Protein AF-A0A432T3Z1-F1 (afdb_monomer)

Solvent-accessible surface area (backbone atoms only — not comparable to full-atom values): 11544 Å² total; per-residue (Å²): 116,77,71,60,63,58,49,60,57,57,60,55,62,74,75,59,74,88,77,78,90,81,91,79,91,79,96,72,94,70,83,79,75,74,84,77,74,76,77,75,76,68,66,92,75,60,75,57,42,50,79,52,33,34,13,57,42,25,55,80,34,40,65,49,76,89,83,37,54,46,63,52,48,26,62,71,62,28,24,31,47,14,50,54,30,36,81,66,27,52,78,66,44,27,61,45,35,41,18,33,29,51,28,44,10,31,46,66,21,78,33,56,52,56,88,88,40,62,62,46,42,60,22,44,69,90,81,40,78,36,84,67,47,39,34,22,50,43,16,41,39,38,40,56,37,47,43,71,68,34,40,79,55,75,42,73,48,85,52,57,69,53,54,55,54,48,27,76,62,40,52,90,66,24,32,30,44,37,27,16,71,84,32,29,39,48,38,28,54,89,44,68,38,91,57,44,68,81,38,52,24,38,27,39,50,34,37,112

Mean predicted aligned error: 9.66 Å

Foldseek 3Di:
DVVVVVVVVVVVVVVDDDDDDDDDDDDDDDDPPPPPCLDDPAPVPDDAFVLFFALQQLVVQADAPVRDDLLRLLVVQWAPSCVDQNPVNDPVSSRQCQQQRSQRSCCRRRNFDDPPQQQWDARHDPPTDGPRGTTRRFLQRSVVRSCVRRNAFSDFDDALSVLQVVQVNADQRKKKWFTARHGTDMDHVVDDRPCCRVGTTGIGIHHD

Structure (mmCIF, N/CA/C/O backbone):
data_AF-A0A432T3Z1-F1
#
_entry.id   AF-A0A432T3Z1-F1
#
loop_
_atom_site.group_PDB
_atom_site.id
_atom_site.type_symbol
_atom_site.label_atom_id
_atom_site.label_alt_id
_atom_site.label_comp_id
_atom_site.label_asym_id
_atom_site.label_entity_id
_atom_site.label_seq_id
_atom_site.pdbx_PDB_ins_code
_atom_site.Cartn_x
_atom_site.Cartn_y
_atom_site.Cartn_z
_atom_site.occupancy
_atom_site.B_iso_or_equiv
_atom_site.auth_seq_id
_atom_site.auth_comp_id
_atom_site.auth_asym_id
_atom_site.auth_atom_id
_atom_site.pdbx_PDB_model_num
ATOM 1 N N . MET A 1 1 ? 19.816 17.179 4.910 1.00 45.91 1 MET A N 1
ATOM 2 C CA . MET A 1 1 ? 18.546 17.323 5.665 1.00 45.91 1 MET A CA 1
ATOM 3 C C . MET A 1 1 ? 17.761 18.607 5.373 1.00 45.91 1 MET A C 1
ATOM 5 O O . MET A 1 1 ? 16.556 18.502 5.214 1.00 45.91 1 MET A O 1
ATOM 9 N N . LYS A 1 2 ? 18.373 19.796 5.216 1.00 32.38 2 LYS A N 1
ATOM 10 C CA . LYS A 1 2 ? 17.623 21.052 4.948 1.00 32.38 2 LYS A CA 1
ATOM 11 C C . LYS A 1 2 ? 16.804 21.077 3.636 1.00 32.38 2 LYS A C 1
ATOM 13 O O . LYS A 1 2 ? 15.771 21.730 3.589 1.00 32.38 2 LYS A O 1
ATOM 18 N N . LYS A 1 3 ? 17.203 20.318 2.605 1.00 38.56 3 LYS A N 1
ATOM 19 C CA . LYS A 1 3 ? 16.485 20.244 1.313 1.00 38.56 3 LYS A CA 1
ATOM 20 C C . LYS A 1 3 ? 15.182 19.425 1.346 1.00 38.56 3 LYS A C 1
ATOM 22 O O . LYS A 1 3 ? 14.339 19.614 0.482 1.00 38.56 3 LYS A O 1
ATOM 27 N N . PHE A 1 4 ? 14.993 18.555 2.343 1.00 39.00 4 PHE A N 1
ATOM 28 C CA . PHE A 1 4 ? 13.788 17.720 2.461 1.00 39.00 4 PHE A CA 1
ATOM 29 C C . PHE A 1 4 ? 12.607 18.493 3.078 1.00 39.00 4 PHE A C 1
ATOM 31 O O . PHE A 1 4 ? 11.464 18.316 2.674 1.00 39.00 4 PHE A O 1
ATOM 38 N N . ILE A 1 5 ? 12.887 19.438 3.987 1.00 41.69 5 ILE A N 1
ATOM 39 C CA . ILE A 1 5 ? 11.863 20.278 4.637 1.00 41.69 5 ILE A CA 1
ATOM 40 C C . ILE A 1 5 ? 11.314 21.350 3.675 1.00 41.69 5 ILE A C 1
ATOM 42 O O . ILE A 1 5 ? 10.113 21.608 3.669 1.00 41.69 5 ILE A O 1
ATOM 46 N N . GLN A 1 6 ? 12.150 21.909 2.790 1.00 41.12 6 GLN A N 1
ATOM 47 C CA . GLN A 1 6 ? 11.690 22.815 1.722 1.00 41.12 6 GLN A CA 1
ATOM 48 C C . GLN A 1 6 ? 10.788 22.119 0.681 1.00 41.12 6 GLN A C 1
ATOM 50 O O . GLN A 1 6 ? 9.959 22.773 0.051 1.00 41.12 6 GLN A O 1
ATOM 55 N N . TYR A 1 7 ? 10.907 20.796 0.519 1.00 43.28 7 TYR A N 1
ATOM 56 C CA . TYR A 1 7 ? 10.160 20.025 -0.481 1.00 43.28 7 TYR A CA 1
ATOM 57 C C . TYR A 1 7 ? 8.691 19.797 -0.085 1.00 43.28 7 TYR A C 1
ATOM 59 O O . TYR A 1 7 ? 7.805 19.875 -0.934 1.00 43.28 7 TYR A O 1
ATOM 67 N N . ILE A 1 8 ? 8.410 19.629 1.213 1.00 50.06 8 ILE A N 1
ATOM 68 C CA . ILE A 1 8 ? 7.032 19.528 1.722 1.00 50.06 8 ILE A CA 1
ATOM 69 C C . ILE A 1 8 ? 6.282 20.848 1.490 1.00 50.06 8 ILE A C 1
ATOM 71 O O . ILE A 1 8 ? 5.135 20.834 1.053 1.00 50.06 8 ILE A O 1
ATOM 75 N N . GLN A 1 9 ? 6.934 21.998 1.691 1.00 41.97 9 GLN A N 1
ATOM 76 C CA . GLN A 1 9 ? 6.293 23.303 1.499 1.00 41.97 9 GLN A CA 1
ATOM 77 C C . GLN A 1 9 ? 5.962 23.603 0.027 1.00 41.97 9 GLN A C 1
ATOM 79 O O . GLN A 1 9 ? 4.888 24.135 -0.248 1.00 41.97 9 GLN A O 1
ATOM 84 N N . HIS A 1 10 ? 6.815 23.209 -0.926 1.00 42.12 10 HIS A N 1
ATOM 85 C CA . HIS A 1 10 ? 6.554 23.445 -2.353 1.00 42.12 10 HIS A CA 1
ATOM 86 C C . HIS A 1 10 ? 5.475 22.534 -2.958 1.00 42.12 10 HIS A C 1
ATOM 88 O O . HIS A 1 10 ? 4.777 22.960 -3.881 1.00 42.12 10 HIS A O 1
ATOM 94 N N . PHE A 1 11 ? 5.297 21.317 -2.432 1.00 46.91 11 PHE A N 1
ATOM 95 C CA . PHE A 1 11 ? 4.232 20.409 -2.870 1.00 46.91 11 PHE A CA 1
ATOM 96 C C . PHE A 1 11 ? 2.834 20.944 -2.501 1.00 46.91 11 PHE A C 1
ATOM 98 O O . PHE A 1 11 ? 1.902 20.840 -3.298 1.00 46.91 11 PHE A O 1
ATOM 105 N N . PHE A 1 12 ? 2.690 21.617 -1.350 1.00 46.28 12 PHE A N 1
ATOM 106 C CA . PHE A 1 12 ? 1.410 22.208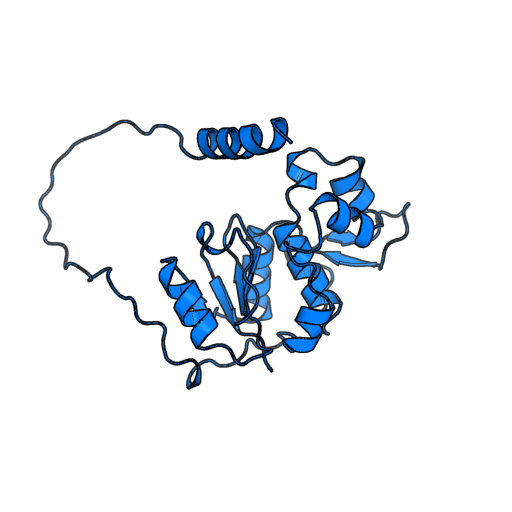 -0.935 1.00 46.28 12 PHE A CA 1
ATOM 107 C C . PHE A 1 12 ? 1.016 23.460 -1.737 1.00 46.28 12 PHE A C 1
ATOM 109 O O . PHE A 1 12 ? -0.168 23.655 -2.006 1.00 46.28 12 PHE A O 1
ATOM 116 N N . SER A 1 13 ? 1.965 24.286 -2.191 1.00 44.47 13 SER A N 1
ATOM 117 C CA . SER A 1 13 ? 1.642 25.528 -2.921 1.00 44.47 13 SER A CA 1
ATOM 118 C C . SER A 1 13 ? 1.044 25.298 -4.315 1.00 44.47 13 SER A C 1
ATOM 120 O O . SER A 1 13 ? 0.369 26.179 -4.837 1.00 44.47 13 SER A O 1
ATOM 122 N N . ARG A 1 14 ? 1.283 24.134 -4.938 1.00 45.56 14 ARG A N 1
ATOM 123 C CA . ARG A 1 14 ? 0.768 23.813 -6.284 1.00 45.56 14 ARG A CA 1
ATOM 124 C C . ARG A 1 14 ? -0.600 23.122 -6.285 1.00 45.56 14 ARG A C 1
ATOM 126 O O . ARG A 1 14 ? -1.229 23.062 -7.336 1.00 45.56 14 ARG A O 1
ATOM 133 N N . LEU A 1 15 ? -1.074 22.637 -5.135 1.00 46.66 15 LEU A N 1
ATOM 134 C CA . LEU A 1 15 ? -2.391 21.998 -4.995 1.00 46.66 15 LEU A CA 1
ATOM 135 C C . LEU A 1 15 ? -3.514 22.983 -4.632 1.00 46.66 15 LEU A C 1
ATOM 137 O O . LEU A 1 15 ? -4.681 22.674 -4.861 1.00 46.66 15 LEU A O 1
ATOM 141 N N . PHE A 1 16 ? -3.181 24.180 -4.143 1.00 48.50 16 PHE A N 1
ATOM 142 C CA . PHE A 1 16 ? -4.152 25.228 -3.819 1.00 48.50 16 PHE A CA 1
ATOM 143 C C . PHE A 1 16 ? -3.982 26.426 -4.753 1.00 48.50 16 PHE A C 1
ATOM 145 O O . PHE A 1 16 ? -3.412 27.457 -4.401 1.00 48.50 16 PHE A O 1
ATOM 152 N N . GLY A 1 17 ? -4.482 26.263 -5.978 1.00 37.75 17 GLY A N 1
ATOM 153 C CA . GLY A 1 17 ? -4.740 27.380 -6.876 1.00 37.75 17 GLY A CA 1
ATOM 154 C C . GLY A 1 17 ? -5.769 28.324 -6.255 1.00 37.75 17 GLY A C 1
ATOM 155 O O . GLY A 1 17 ? -6.865 27.914 -5.882 1.00 37.75 17 GLY A O 1
ATOM 156 N N . ASN A 1 18 ? -5.371 29.585 -6.139 1.00 41.91 18 ASN A N 1
ATOM 157 C CA . ASN A 1 18 ? -6.142 30.723 -5.662 1.00 41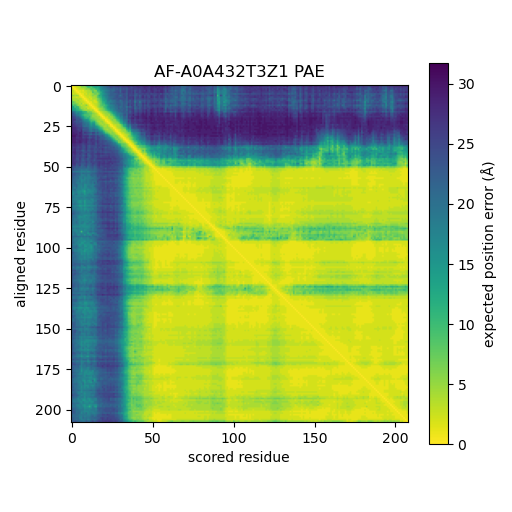.91 18 ASN A CA 1
ATOM 158 C C . ASN A 1 18 ? -7.429 30.901 -6.498 1.00 41.91 18 ASN A C 1
ATOM 160 O O . ASN A 1 18 ? -7.365 31.358 -7.638 1.00 41.91 18 ASN A O 1
ATOM 164 N N . THR A 1 19 ? -8.594 30.535 -5.960 1.00 39.66 19 THR A N 1
ATOM 165 C CA . THR A 1 19 ? -9.899 30.867 -6.556 1.00 39.66 19 THR A CA 1
ATOM 166 C C . THR A 1 19 ? -10.435 32.147 -5.933 1.00 39.66 19 THR A C 1
ATOM 168 O O . THR A 1 19 ? -10.692 32.199 -4.731 1.00 39.66 19 THR A O 1
ATOM 171 N N . SER A 1 20 ? -10.598 33.176 -6.766 1.00 38.97 20 SER A N 1
ATOM 172 C CA . SER A 1 20 ? -11.162 34.465 -6.383 1.00 38.97 20 SER A CA 1
ATOM 173 C C . SER A 1 20 ? -12.657 34.371 -6.079 1.00 38.97 20 SER A C 1
ATOM 175 O O . SER A 1 20 ? -13.394 33.606 -6.701 1.00 38.97 20 SER A O 1
ATOM 177 N N . ASN A 1 21 ? -13.095 35.234 -5.166 1.00 39.25 21 ASN A N 1
ATOM 178 C CA . ASN A 1 21 ? -14.484 35.450 -4.779 1.00 39.25 21 ASN A CA 1
ATOM 179 C C . ASN A 1 21 ? -15.400 35.750 -5.975 1.00 39.25 21 ASN A C 1
ATOM 181 O O . ASN A 1 21 ? -15.071 36.580 -6.821 1.00 39.25 21 ASN A O 1
ATOM 185 N N . ASN A 1 22 ? -16.598 35.163 -5.964 1.00 37.34 22 ASN A N 1
ATOM 186 C CA . ASN A 1 22 ? -17.763 35.708 -6.649 1.00 37.34 22 ASN A CA 1
ATOM 187 C C . ASN A 1 22 ? -18.986 35.552 -5.734 1.00 37.34 22 ASN A C 1
ATOM 189 O O . ASN A 1 22 ? -19.417 34.442 -5.426 1.00 37.34 22 ASN A O 1
ATOM 193 N N . THR A 1 23 ? -19.495 36.679 -5.248 1.00 46.47 23 THR A N 1
ATOM 194 C CA . THR A 1 23 ? -20.723 36.797 -4.460 1.00 46.47 23 THR A CA 1
ATOM 195 C C . THR A 1 23 ? -21.913 36.923 -5.398 1.00 46.47 23 THR A C 1
ATOM 197 O O . THR A 1 23 ? -21.916 37.852 -6.195 1.00 46.47 23 THR A O 1
ATOM 200 N N . ASN A 1 24 ? -22.937 36.074 -5.249 1.00 38.03 24 ASN A N 1
ATOM 201 C CA . ASN A 1 24 ? -24.335 36.438 -5.516 1.00 38.03 24 ASN A CA 1
ATOM 202 C C . ASN A 1 24 ? -25.325 35.481 -4.821 1.00 38.03 24 ASN A C 1
ATOM 204 O O . ASN A 1 24 ? -25.416 34.297 -5.124 1.00 38.03 24 ASN A O 1
ATOM 208 N N . HIS A 1 25 ? -26.019 36.063 -3.845 1.00 38.50 25 HIS A N 1
ATOM 209 C CA . HIS A 1 25 ? -27.424 35.933 -3.451 1.00 38.50 25 HIS A CA 1
ATOM 210 C C . HIS A 1 25 ? -28.303 34.822 -4.081 1.00 38.50 25 HIS A C 1
ATOM 212 O O . HIS A 1 25 ? -28.601 34.870 -5.269 1.00 38.50 25 HIS A O 1
ATOM 218 N N . ALA A 1 26 ? -28.852 33.934 -3.239 1.00 35.81 26 ALA A N 1
ATOM 219 C CA . ALA A 1 26 ? -30.266 33.521 -3.250 1.00 35.81 26 ALA A CA 1
ATOM 220 C C . ALA A 1 26 ? -30.593 32.712 -1.982 1.00 35.81 26 ALA A C 1
ATOM 222 O O . ALA A 1 26 ? -29.935 31.723 -1.662 1.00 35.81 26 ALA A O 1
ATOM 223 N N . SER A 1 27 ? -31.613 33.151 -1.249 1.00 49.97 27 SER A N 1
ATOM 224 C CA . SER A 1 27 ? -32.126 32.499 -0.047 1.00 49.97 27 SER A CA 1
ATOM 225 C C . SER A 1 27 ? -32.940 31.262 -0.431 1.00 49.97 27 SER A C 1
ATOM 227 O O . SER A 1 27 ? -34.033 31.380 -0.984 1.00 49.97 27 SER A O 1
ATOM 229 N N . HIS A 1 28 ? -32.425 30.077 -0.114 1.00 39.84 28 HIS A N 1
ATOM 230 C CA . HIS A 1 28 ? -33.182 28.828 -0.106 1.00 39.84 28 HIS A CA 1
ATOM 231 C C . HIS A 1 28 ? -32.889 28.081 1.193 1.00 39.84 28 HIS A C 1
ATOM 233 O O . HIS A 1 28 ? -31.740 27.908 1.598 1.00 39.84 28 HIS A O 1
ATOM 239 N N . THR A 1 29 ? -33.962 27.705 1.881 1.00 51.50 29 THR A N 1
ATOM 240 C CA . THR A 1 29 ? -33.975 26.956 3.134 1.00 51.50 29 THR A CA 1
ATOM 241 C C . THR A 1 29 ? -33.357 25.578 2.918 1.00 51.50 29 THR A C 1
ATOM 243 O O . THR A 1 29 ? -34.042 24.642 2.512 1.00 51.50 29 THR A O 1
ATOM 246 N N . HIS A 1 30 ? -32.056 25.461 3.179 1.00 35.97 30 HIS A N 1
ATOM 247 C CA . HIS A 1 30 ? -31.380 24.177 3.280 1.00 35.97 30 HIS A CA 1
ATOM 248 C C . HIS A 1 30 ? -31.436 23.668 4.717 1.00 35.97 30 HIS A C 1
ATOM 250 O O . HIS A 1 30 ? -30.879 24.254 5.647 1.00 35.97 30 HIS A O 1
ATOM 256 N N . GLU A 1 31 ? -32.123 22.543 4.853 1.00 43.09 31 GLU A N 1
ATOM 257 C CA . GLU A 1 31 ? -32.013 21.586 5.938 1.00 43.09 31 GLU A CA 1
ATOM 258 C C . GLU A 1 31 ? -30.527 21.362 6.273 1.00 43.09 31 GLU A C 1
ATOM 260 O O . GLU A 1 31 ? -29.752 20.822 5.481 1.00 43.09 31 GLU A O 1
ATOM 265 N N . ARG A 1 32 ? -30.095 21.868 7.434 1.00 36.12 32 ARG A N 1
ATOM 266 C CA . ARG A 1 32 ? -28.738 21.668 7.952 1.00 36.12 32 ARG A CA 1
ATOM 267 C C . ARG A 1 32 ? -28.580 20.197 8.325 1.00 36.12 32 ARG A C 1
ATOM 269 O O . ARG A 1 32 ? -28.879 19.811 9.452 1.00 36.12 32 ARG A O 1
ATOM 276 N N . THR A 1 33 ? -28.057 19.378 7.418 1.00 43.12 33 THR A N 1
ATOM 277 C CA . THR A 1 33 ? -27.485 18.088 7.808 1.00 43.12 33 THR A CA 1
ATOM 278 C C . THR A 1 33 ? -26.277 18.365 8.696 1.00 43.12 33 THR A C 1
ATOM 280 O O . THR A 1 33 ? -25.285 18.943 8.256 1.00 43.12 33 THR A O 1
ATOM 283 N N . ASN A 1 34 ? -26.400 18.005 9.969 1.00 38.91 34 ASN A N 1
ATOM 284 C CA . ASN A 1 34 ? -25.384 18.155 10.998 1.00 38.91 34 ASN A CA 1
ATOM 285 C C . ASN A 1 34 ? -24.092 17.422 10.580 1.00 38.91 34 ASN A C 1
ATOM 287 O O . ASN A 1 34 ? -24.011 16.199 10.643 1.00 38.91 34 ASN A O 1
ATOM 291 N N . THR A 1 35 ? -23.079 18.166 10.128 1.00 46.03 35 THR A N 1
ATOM 292 C CA . THR A 1 35 ? -21.785 17.638 9.653 1.00 46.03 35 THR A CA 1
ATOM 293 C C . THR A 1 35 ? -20.863 17.171 10.783 1.00 46.03 35 THR A C 1
ATOM 295 O O . THR A 1 35 ? -19.732 16.772 10.523 1.00 46.03 35 THR A O 1
ATOM 298 N N . ASN A 1 36 ? -21.328 17.187 12.034 1.00 48.81 36 ASN A N 1
ATOM 299 C CA . ASN A 1 36 ? -20.568 16.745 13.203 1.00 48.81 36 ASN A CA 1
ATOM 300 C C . ASN A 1 36 ? -20.709 15.244 13.473 1.00 48.81 36 ASN A C 1
ATOM 302 O O . ASN A 1 36 ? -20.587 14.831 14.623 1.00 48.81 36 ASN A O 1
ATOM 306 N N . ASN A 1 37 ? -21.003 14.426 12.458 1.00 48.75 37 ASN A N 1
ATOM 307 C CA . ASN A 1 37 ? -21.172 12.995 12.671 1.00 48.75 37 ASN A CA 1
ATOM 308 C C . ASN A 1 37 ? -19.802 12.351 12.953 1.00 48.75 37 ASN A C 1
ATOM 310 O O . ASN A 1 37 ? -19.081 11.926 12.050 1.00 48.75 37 ASN A O 1
ATOM 314 N N . THR A 1 38 ? -19.410 12.385 14.226 1.00 54.88 38 THR A N 1
ATOM 315 C CA . THR A 1 38 ? -18.168 11.835 14.769 1.00 54.88 38 THR A CA 1
ATOM 316 C C . THR A 1 38 ? -18.240 10.334 14.974 1.00 54.88 38 THR A C 1
ATOM 318 O O . THR A 1 38 ? -17.265 9.756 15.435 1.00 54.88 38 THR A O 1
ATOM 321 N N . ASP A 1 39 ? -19.361 9.700 14.662 1.00 61.03 39 ASP A N 1
ATOM 322 C CA . ASP A 1 39 ? -19.571 8.314 15.030 1.00 61.03 39 ASP A CA 1
ATOM 323 C C . ASP A 1 39 ? -18.930 7.396 13.986 1.00 61.03 39 ASP A C 1
ATOM 325 O O . ASP A 1 39 ? -19.249 7.428 12.795 1.00 61.03 39 ASP A O 1
ATOM 329 N N . VAL A 1 40 ? -17.982 6.579 14.441 1.00 58.31 40 VAL A N 1
ATOM 330 C CA . VAL A 1 40 ? -17.547 5.378 13.727 1.00 58.31 40 VAL A CA 1
ATOM 331 C C . VAL A 1 40 ? -18.489 4.263 14.186 1.00 58.31 40 VAL A C 1
ATOM 333 O O . VAL A 1 40 ? -18.513 3.967 15.383 1.00 58.31 40 VAL A O 1
ATOM 336 N N . PRO A 1 41 ? -19.301 3.668 13.290 1.00 58.34 41 PRO A N 1
ATOM 337 C CA . PRO A 1 41 ? -20.143 2.534 13.648 1.00 58.34 41 PRO A CA 1
ATOM 338 C C . PRO A 1 41 ? -19.310 1.444 14.323 1.00 58.34 41 PRO A C 1
ATOM 340 O O . PRO A 1 41 ? -18.188 1.170 13.893 1.00 58.34 41 PRO A O 1
ATOM 343 N N . ALA A 1 42 ? -19.866 0.815 15.361 1.00 58.66 42 ALA A N 1
ATOM 344 C CA . ALA A 1 42 ? -19.198 -0.273 16.062 1.00 58.66 42 ALA A CA 1
ATOM 345 C C . ALA A 1 42 ? -18.719 -1.350 15.069 1.00 58.66 42 ALA A C 1
ATOM 347 O O . ALA A 1 42 ? -19.501 -1.880 14.275 1.00 58.66 42 ALA A O 1
ATOM 348 N N . ILE A 1 43 ? -17.428 -1.675 15.160 1.00 57.56 43 ILE A N 1
ATOM 349 C CA . ILE A 1 43 ? -16.693 -2.688 14.379 1.00 57.56 43 ILE A CA 1
ATOM 350 C C . ILE A 1 43 ? -17.438 -4.012 14.189 1.00 57.56 43 ILE A C 1
ATOM 352 O O . ILE A 1 43 ? -17.319 -4.647 13.145 1.00 57.56 43 ILE A O 1
ATOM 356 N N . ASN A 1 44 ? -18.254 -4.391 15.170 1.00 54.47 44 ASN A N 1
ATOM 357 C CA . ASN A 1 44 ? -18.981 -5.657 15.245 1.00 54.47 44 ASN A CA 1
ATOM 358 C C . ASN A 1 44 ? -19.960 -5.877 14.073 1.00 54.47 44 ASN A C 1
ATOM 360 O O . ASN A 1 44 ? -20.384 -7.005 13.840 1.00 54.47 44 ASN A O 1
ATOM 364 N N . ASN A 1 45 ? -20.314 -4.819 13.333 1.00 60.69 45 ASN A N 1
ATOM 365 C CA . ASN A 1 45 ? -21.213 -4.895 12.178 1.00 60.69 45 ASN A CA 1
ATOM 366 C C . ASN A 1 45 ? -20.480 -4.900 10.828 1.00 60.69 45 ASN A C 1
ATOM 368 O O . ASN A 1 45 ? -21.124 -4.995 9.778 1.00 60.69 45 ASN A O 1
ATOM 372 N N . TYR A 1 46 ? -19.150 -4.794 10.816 1.00 69.19 46 TYR A N 1
ATOM 373 C CA . TYR A 1 46 ? -18.400 -4.816 9.570 1.00 69.19 46 TYR A CA 1
ATOM 374 C C . TYR A 1 46 ? -18.178 -6.244 9.093 1.00 69.19 46 TYR A C 1
ATOM 376 O O . TYR A 1 46 ? -17.456 -7.033 9.698 1.00 69.19 46 TYR A O 1
ATOM 384 N N . ARG A 1 47 ? -18.757 -6.561 7.934 1.00 69.25 47 ARG A N 1
ATOM 385 C CA . ARG A 1 47 ? -18.314 -7.719 7.163 1.00 69.25 47 ARG A CA 1
ATOM 386 C C . ARG A 1 47 ? -16.903 -7.447 6.632 1.00 69.25 47 ARG A C 1
ATOM 388 O O . ARG A 1 47 ? -16.693 -6.388 6.029 1.00 69.25 47 ARG A O 1
ATOM 395 N N . PRO A 1 48 ? -15.952 -8.377 6.823 1.00 72.38 48 PRO A N 1
ATOM 396 C CA . PRO A 1 48 ? -14.662 -8.281 6.167 1.00 72.38 48 PRO A CA 1
ATOM 397 C C . PRO A 1 48 ? -14.843 -8.198 4.652 1.00 72.38 48 PRO A C 1
ATOM 399 O O . PRO A 1 48 ? -15.749 -8.815 4.084 1.00 72.38 48 PRO A O 1
ATOM 402 N N . ALA A 1 49 ? -13.970 -7.437 4.003 1.00 77.56 49 ALA A N 1
ATOM 403 C CA . ALA A 1 49 ? -13.911 -7.357 2.553 1.00 77.56 49 ALA A CA 1
ATOM 404 C C . ALA A 1 49 ? -13.796 -8.763 1.930 1.00 77.56 49 ALA A C 1
ATOM 406 O O . ALA A 1 49 ? -12.894 -9.535 2.264 1.00 77.56 49 ALA A O 1
ATOM 407 N N . HIS A 1 50 ? -14.703 -9.104 1.010 1.00 71.69 50 HIS A N 1
ATOM 408 C CA . HIS A 1 50 ? -14.644 -10.382 0.300 1.00 71.69 50 HIS A CA 1
ATOM 409 C C . HIS A 1 50 ? -13.323 -10.473 -0.480 1.00 71.69 50 HIS A C 1
ATOM 411 O O . HIS A 1 50 ? -12.992 -9.557 -1.226 1.00 71.69 50 HIS A O 1
ATOM 417 N N . ASN A 1 51 ? -12.580 -11.575 -0.333 1.00 86.75 51 ASN A N 1
ATOM 418 C CA . ASN A 1 51 ? -11.264 -11.794 -0.961 1.00 86.75 51 ASN A CA 1
ATOM 419 C C . ASN A 1 51 ? -10.140 -10.845 -0.494 1.00 86.75 51 ASN A C 1
ATOM 421 O O . ASN A 1 51 ? -9.103 -10.755 -1.159 1.00 86.75 51 ASN A O 1
ATOM 425 N N . ALA A 1 52 ? -10.323 -10.122 0.615 1.00 94.06 52 ALA A N 1
ATOM 426 C CA . ALA A 1 52 ? -9.222 -9.412 1.255 1.00 94.06 52 ALA A CA 1
ATOM 427 C C . ALA A 1 52 ? -8.281 -10.396 1.973 1.00 94.06 52 ALA A C 1
ATOM 429 O O . ALA A 1 52 ? -8.738 -11.426 2.474 1.00 94.06 52 ALA A O 1
ATOM 430 N N . PRO A 1 53 ? -6.971 -10.105 2.023 1.00 96.75 53 PRO A N 1
ATOM 431 C CA . PRO A 1 53 ? -6.020 -10.956 2.723 1.00 96.75 53 PRO A CA 1
ATOM 432 C C . PRO A 1 53 ? -6.162 -10.827 4.242 1.00 96.75 53 PRO A C 1
ATOM 434 O O . PRO A 1 53 ? -6.595 -9.790 4.739 1.00 96.75 53 PRO A O 1
ATOM 437 N N . HIS A 1 54 ? -5.721 -11.848 4.978 1.00 96.94 54 HIS A N 1
ATOM 438 C CA . HIS A 1 54 ? -5.595 -11.775 6.436 1.00 96.94 54 HIS A CA 1
ATOM 439 C C . HIS A 1 54 ? -4.612 -10.676 6.857 1.00 96.94 54 HIS A C 1
ATOM 441 O O . HIS A 1 54 ? -3.558 -10.502 6.235 1.00 96.94 54 HIS A O 1
ATOM 447 N N . SER A 1 55 ? -4.935 -9.976 7.945 1.00 97.38 55 SER A N 1
ATOM 448 C CA . SER A 1 55 ? -4.192 -8.812 8.438 1.00 97.38 55 SER A CA 1
ATOM 449 C C . SER A 1 55 ? -2.733 -9.141 8.722 1.00 97.38 55 SER A C 1
ATOM 451 O O . SER A 1 55 ? -1.858 -8.405 8.277 1.00 97.38 55 SER A O 1
ATOM 453 N N . GLN A 1 56 ? -2.459 -10.280 9.368 1.00 97.25 56 GLN A N 1
ATOM 454 C CA . GLN A 1 56 ? -1.086 -10.684 9.672 1.00 97.25 56 GLN A CA 1
ATOM 455 C C . GLN A 1 56 ? -0.263 -10.890 8.396 1.00 97.25 56 GLN A C 1
ATOM 457 O O . GLN A 1 56 ? 0.836 -10.367 8.255 1.00 97.25 56 GLN A O 1
ATOM 462 N N . LYS A 1 57 ? -0.824 -11.600 7.410 1.00 98.19 57 LYS A N 1
ATOM 463 C CA . LYS A 1 57 ? -0.141 -11.841 6.132 1.00 98.19 57 LYS A CA 1
ATOM 464 C C . LYS A 1 57 ? 0.073 -10.551 5.351 1.00 98.19 57 LYS A C 1
ATOM 466 O O . LYS A 1 57 ? 1.080 -10.417 4.662 1.00 98.19 57 LYS A O 1
ATOM 471 N N . PHE A 1 58 ? -0.869 -9.615 5.443 1.00 98.31 58 PHE A N 1
ATOM 472 C CA . PHE A 1 58 ? -0.709 -8.289 4.864 1.00 98.31 58 PHE A CA 1
ATOM 473 C C . PHE A 1 58 ? 0.405 -7.507 5.563 1.00 98.31 58 PHE A C 1
ATOM 475 O O . PHE A 1 58 ? 1.249 -6.950 4.871 1.00 98.31 58 PHE A O 1
ATOM 482 N N . GLN A 1 59 ? 0.446 -7.504 6.897 1.00 97.25 59 GLN A N 1
ATOM 483 C CA . GLN A 1 59 ? 1.484 -6.844 7.690 1.00 97.25 59 GLN A CA 1
ATOM 484 C C . GLN A 1 59 ? 2.882 -7.355 7.326 1.00 97.25 59 GLN A C 1
ATOM 486 O O . GLN A 1 59 ? 3.750 -6.544 7.016 1.00 97.25 59 GLN A O 1
ATOM 491 N N . ASP A 1 60 ? 3.072 -8.677 7.270 1.00 97.75 60 ASP A N 1
ATOM 492 C CA . ASP A 1 60 ? 4.352 -9.311 6.918 1.00 97.75 60 ASP A CA 1
ATOM 493 C C . ASP A 1 60 ? 4.860 -8.880 5.521 1.00 97.75 60 ASP A C 1
ATOM 495 O O . ASP A 1 60 ? 6.057 -8.899 5.225 1.00 97.75 60 ASP A O 1
ATOM 499 N N . ALA A 1 61 ? 3.936 -8.499 4.634 1.00 98.12 61 ALA A N 1
ATOM 500 C CA . ALA A 1 61 ? 4.197 -8.120 3.250 1.00 98.12 61 ALA A CA 1
ATOM 501 C C . ALA A 1 61 ? 4.158 -6.602 2.987 1.00 98.12 61 ALA A C 1
ATOM 503 O O . ALA A 1 61 ? 4.586 -6.145 1.919 1.00 98.12 61 ALA A O 1
ATOM 504 N N . TYR A 1 62 ? 3.612 -5.807 3.896 1.00 98.19 62 TYR A N 1
ATOM 505 C CA . TYR A 1 62 ? 3.436 -4.378 3.692 1.00 98.19 62 TYR A CA 1
ATOM 506 C C . TYR A 1 62 ? 4.745 -3.634 3.962 1.00 98.19 62 TYR A C 1
ATOM 508 O O . TYR A 1 62 ? 5.441 -3.891 4.938 1.00 98.19 62 TYR A O 1
ATOM 516 N N . LEU A 1 63 ? 5.092 -2.695 3.081 1.00 97.56 63 LEU A N 1
ATOM 517 C CA . LEU A 1 63 ? 6.280 -1.855 3.248 1.00 97.56 63 LEU A CA 1
ATOM 518 C C . LEU A 1 63 ? 5.869 -0.558 3.929 1.00 97.56 63 LEU A C 1
ATOM 520 O O . LEU A 1 63 ? 5.457 0.404 3.271 1.00 97.56 63 LEU A O 1
ATOM 524 N N . ASP A 1 64 ? 5.940 -0.549 5.253 1.00 95.94 64 ASP A N 1
ATOM 525 C CA . ASP A 1 64 ? 5.523 0.590 6.051 1.00 95.94 64 ASP A CA 1
ATOM 526 C C . ASP A 1 64 ? 6.437 1.817 5.867 1.00 95.94 64 ASP A C 1
ATOM 528 O O . ASP A 1 64 ? 7.587 1.744 5.424 1.00 95.94 64 ASP A O 1
ATOM 532 N N . TYR A 1 65 ? 5.885 2.990 6.161 1.00 94.62 65 TYR A N 1
ATOM 533 C CA . TYR A 1 65 ? 6.574 4.273 5.994 1.00 94.62 65 TYR A CA 1
ATOM 534 C C . TYR A 1 65 ? 7.650 4.565 7.045 1.00 94.62 65 TYR A C 1
ATOM 536 O O . TYR A 1 65 ? 8.435 5.487 6.834 1.00 94.62 65 TYR A O 1
ATOM 544 N N . ASN A 1 66 ? 7.706 3.810 8.144 1.00 95.69 66 ASN A N 1
ATOM 545 C CA . ASN A 1 66 ? 8.717 4.008 9.181 1.00 95.69 66 ASN A CA 1
ATOM 546 C C . ASN A 1 66 ? 10.025 3.295 8.818 1.00 95.69 66 ASN A C 1
ATOM 548 O O . ASN A 1 66 ? 11.099 3.792 9.146 1.00 95.69 66 ASN A O 1
ATOM 552 N N . ASN A 1 67 ? 9.929 2.168 8.111 1.00 96.56 67 ASN A N 1
ATOM 553 C CA . ASN A 1 67 ? 11.066 1.306 7.794 1.00 96.56 67 ASN A CA 1
ATOM 554 C C . ASN A 1 67 ? 11.569 1.437 6.352 1.00 96.56 67 ASN A C 1
ATOM 556 O O . ASN A 1 67 ? 12.724 1.116 6.083 1.00 96.56 67 ASN A O 1
ATOM 560 N N . TYR A 1 68 ? 10.730 1.905 5.423 1.00 96.12 68 TYR A N 1
ATOM 561 C CA . TYR A 1 68 ? 11.083 1.964 4.004 1.00 96.12 68 TYR A CA 1
ATOM 562 C C . TYR A 1 68 ? 10.897 3.367 3.439 1.00 96.12 68 TYR A C 1
ATOM 564 O O . TYR A 1 68 ? 9.781 3.901 3.416 1.00 96.12 68 TYR A O 1
ATOM 572 N N . SER A 1 69 ? 11.972 3.947 2.898 1.00 94.94 69 SER A N 1
ATOM 573 C CA . SER A 1 69 ? 11.862 5.133 2.050 1.00 94.94 69 SER A CA 1
ATOM 574 C C . SER A 1 69 ? 11.217 4.777 0.706 1.00 94.94 69 SER A C 1
ATOM 576 O O . SER A 1 69 ? 11.076 3.610 0.342 1.00 94.94 69 SER A O 1
ATOM 578 N N . ALA A 1 70 ? 10.809 5.785 -0.065 1.00 93.19 70 ALA A N 1
ATOM 579 C CA . ALA A 1 70 ? 10.249 5.538 -1.391 1.00 93.19 70 ALA A CA 1
ATOM 580 C C . ALA A 1 70 ? 11.269 4.864 -2.337 1.00 93.19 70 ALA A C 1
ATOM 582 O O . ALA A 1 70 ? 10.919 3.958 -3.089 1.00 93.19 70 ALA A O 1
ATOM 583 N N . TYR A 1 71 ? 1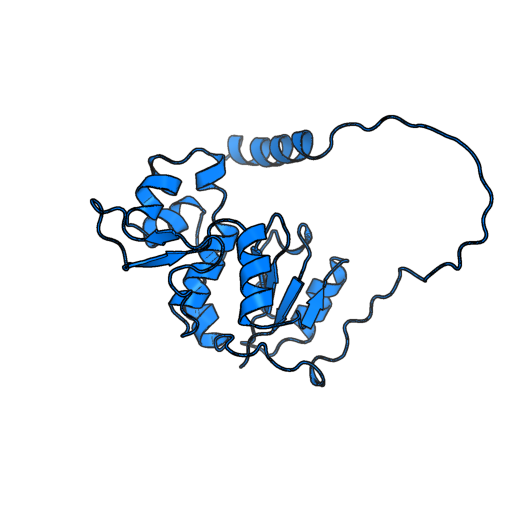2.547 5.237 -2.229 1.00 92.69 71 TYR A N 1
ATOM 584 C CA . TYR A 1 71 ? 13.620 4.591 -2.983 1.00 92.69 71 TYR A CA 1
ATOM 585 C C . TYR A 1 71 ? 13.808 3.124 -2.569 1.00 92.69 71 TYR A C 1
ATOM 587 O O . TYR A 1 71 ? 13.886 2.253 -3.435 1.00 92.69 71 TYR A O 1
ATOM 595 N N . ASP A 1 72 ? 13.790 2.828 -1.263 1.00 95.56 72 ASP A N 1
ATOM 596 C CA . ASP A 1 72 ? 13.915 1.450 -0.766 1.00 95.56 72 ASP A CA 1
ATOM 597 C C . ASP A 1 72 ? 12.768 0.563 -1.253 1.00 95.56 72 ASP A C 1
ATOM 599 O O . ASP A 1 72 ? 12.992 -0.597 -1.588 1.00 95.56 72 ASP A O 1
ATOM 603 N N . VAL A 1 73 ? 11.548 1.108 -1.347 1.00 97.25 73 VAL A N 1
ATOM 604 C CA . VAL A 1 73 ? 10.396 0.384 -1.901 1.00 97.25 73 VAL A CA 1
ATOM 605 C C . VAL A 1 73 ? 10.657 -0.031 -3.344 1.00 97.25 73 VAL A C 1
ATOM 607 O O . VAL A 1 73 ? 10.480 -1.203 -3.672 1.00 97.25 73 VAL A O 1
ATOM 610 N N . TRP A 1 74 ? 11.085 0.897 -4.205 1.00 96.56 74 TRP A N 1
ATOM 611 C CA . TRP A 1 74 ? 11.361 0.565 -5.602 1.00 96.56 74 TRP A CA 1
ATOM 612 C C . TRP A 1 74 ? 12.495 -0.439 -5.725 1.00 96.56 74 TRP A C 1
ATOM 614 O O . TRP A 1 74 ? 12.333 -1.447 -6.407 1.00 96.56 74 TRP A O 1
ATOM 624 N N . LYS A 1 75 ? 13.588 -0.224 -4.993 1.00 95.31 75 LYS A N 1
ATOM 625 C CA . LYS A 1 75 ? 14.728 -1.137 -4.979 1.00 95.31 75 LYS A CA 1
ATOM 626 C C . LYS A 1 75 ? 14.342 -2.548 -4.526 1.00 95.31 75 LYS A C 1
ATOM 628 O O . LYS A 1 75 ? 14.792 -3.522 -5.120 1.00 95.31 75 LYS A O 1
ATOM 633 N N . LEU A 1 76 ? 13.498 -2.671 -3.500 1.00 96.38 76 LEU A N 1
ATOM 634 C CA . LEU A 1 76 ? 13.039 -3.964 -2.987 1.00 96.38 76 LEU A CA 1
ATOM 635 C C . LEU A 1 76 ? 12.097 -4.679 -3.965 1.00 96.38 76 LEU A C 1
ATOM 637 O O . LEU A 1 76 ? 12.134 -5.902 -4.070 1.00 96.38 76 LEU A O 1
ATOM 641 N N . ILE A 1 77 ? 11.238 -3.933 -4.663 1.00 96.56 77 ILE A N 1
ATOM 642 C CA . ILE A 1 77 ? 10.354 -4.483 -5.702 1.00 96.56 77 ILE A CA 1
ATOM 643 C C . ILE A 1 77 ? 11.166 -4.945 -6.916 1.00 96.56 77 ILE A C 1
ATOM 645 O O . ILE A 1 77 ? 10.828 -5.963 -7.527 1.00 96.56 77 ILE A O 1
ATOM 649 N N . GLY A 1 78 ? 12.238 -4.219 -7.239 1.00 95.94 78 GLY A N 1
ATOM 650 C CA . GLY A 1 78 ? 13.147 -4.547 -8.328 1.00 95.94 78 GLY A CA 1
ATOM 651 C C . GLY A 1 78 ? 12.447 -4.587 -9.688 1.00 95.94 78 GLY A C 1
ATOM 652 O O . GLY A 1 78 ? 11.381 -3.994 -9.884 1.00 95.94 78 GLY A O 1
ATOM 653 N N . GLY A 1 79 ? 13.057 -5.317 -10.622 1.00 95.69 79 GLY A N 1
ATOM 654 C CA . GLY A 1 79 ? 12.498 -5.576 -11.945 1.00 95.69 79 GLY A CA 1
ATOM 655 C C . GLY A 1 79 ? 12.225 -4.314 -12.764 1.00 95.69 79 GLY A C 1
ATOM 656 O O . GLY A 1 79 ? 12.682 -3.215 -12.454 1.00 95.69 79 GLY A O 1
ATOM 657 N N . GLY A 1 80 ? 11.401 -4.468 -13.801 1.00 94.12 80 GLY A N 1
ATOM 658 C CA . GLY A 1 80 ? 11.023 -3.351 -14.671 1.00 94.12 80 GLY A CA 1
ATOM 659 C C . GLY A 1 80 ? 10.294 -2.206 -13.952 1.00 94.12 80 GLY A C 1
ATOM 660 O O . GLY A 1 80 ? 10.265 -1.087 -14.465 1.00 94.12 80 GLY A O 1
ATOM 661 N N . LEU A 1 81 ? 9.708 -2.442 -12.768 1.00 94.31 81 LEU A N 1
ATOM 662 C CA . LEU A 1 81 ? 9.106 -1.363 -11.978 1.00 94.31 81 LEU A CA 1
ATOM 663 C C . LEU A 1 81 ? 10.154 -0.495 -11.288 1.00 94.31 81 LEU A C 1
ATOM 665 O O . LEU A 1 81 ? 10.007 0.726 -11.303 1.00 94.31 81 LEU A O 1
ATOM 669 N N . HIS A 1 82 ? 11.204 -1.089 -10.719 1.00 94.81 82 HIS A N 1
ATOM 670 C CA . HIS A 1 82 ? 12.327 -0.315 -10.196 1.00 94.81 82 HIS A CA 1
ATOM 671 C C . HIS A 1 82 ? 13.000 0.492 -11.300 1.00 94.81 82 HIS A C 1
ATOM 673 O O . HIS A 1 82 ? 13.238 1.681 -11.111 1.00 94.81 82 HIS A O 1
ATOM 679 N N . ASP A 1 83 ? 13.211 -0.113 -12.468 1.00 91.56 83 ASP A N 1
ATOM 680 C CA . ASP A 1 83 ? 13.837 0.581 -13.590 1.00 91.56 83 ASP A CA 1
ATOM 681 C C . ASP A 1 83 ? 12.993 1.773 -14.053 1.00 91.56 83 ASP A C 1
ATOM 683 O O . ASP A 1 83 ? 13.536 2.846 -14.298 1.00 91.56 83 ASP A O 1
ATOM 687 N N . SER A 1 84 ? 11.669 1.606 -14.150 1.00 90.25 84 SER A N 1
ATOM 688 C CA . SER A 1 84 ? 10.766 2.637 -14.687 1.00 90.25 84 SER A CA 1
ATOM 689 C C . SER A 1 84 ? 10.424 3.744 -13.686 1.00 90.25 84 SER A C 1
ATOM 691 O O . SER A 1 84 ? 10.284 4.896 -14.083 1.00 90.25 84 SER A O 1
ATOM 693 N N . TYR A 1 85 ? 10.235 3.402 -12.408 1.00 89.50 85 TYR A N 1
ATOM 694 C CA . TYR A 1 85 ? 9.716 4.325 -11.384 1.00 89.50 85 TYR A CA 1
ATOM 695 C C . TYR A 1 85 ? 10.731 4.652 -10.283 1.00 89.50 85 TYR A C 1
ATOM 697 O O . TYR A 1 85 ? 10.530 5.604 -9.535 1.00 89.50 85 TYR A O 1
ATOM 705 N N . GLY A 1 86 ? 11.808 3.875 -10.177 1.00 90.75 86 GLY A N 1
ATOM 706 C CA . GLY A 1 86 ? 12.955 4.142 -9.317 1.00 90.75 86 GLY A CA 1
ATOM 707 C C . GLY A 1 86 ? 14.061 4.850 -10.093 1.00 90.75 86 GLY A C 1
ATOM 708 O O . GLY A 1 86 ? 14.103 6.075 -10.119 1.00 90.75 86 GLY A O 1
ATOM 709 N N . ASP A 1 87 ? 14.948 4.084 -10.725 1.00 88.31 87 ASP A N 1
ATOM 710 C CA . ASP A 1 87 ? 16.215 4.599 -11.264 1.00 88.31 87 ASP A CA 1
ATOM 711 C C . ASP A 1 87 ? 16.040 5.565 -12.447 1.00 88.31 87 ASP A C 1
ATOM 713 O O . ASP A 1 87 ? 16.766 6.555 -12.538 1.00 88.31 87 ASP A O 1
ATOM 717 N N . HIS A 1 88 ? 15.056 5.328 -13.322 1.00 84.75 88 HIS A N 1
ATOM 718 C CA . HIS A 1 88 ? 14.735 6.229 -14.440 1.00 84.75 88 HIS A CA 1
ATOM 719 C C . HIS A 1 88 ? 13.437 7.022 -14.236 1.00 84.75 88 HIS A C 1
ATOM 721 O O . HIS A 1 88 ? 12.984 7.711 -15.153 1.00 84.75 88 HIS A O 1
ATOM 727 N N . GLY A 1 89 ? 12.830 6.926 -13.051 1.00 80.44 89 GLY A N 1
ATOM 728 C CA . GLY A 1 89 ? 11.615 7.661 -12.721 1.00 80.44 89 GLY A CA 1
ATOM 729 C C . GLY A 1 89 ? 11.879 9.153 -12.533 1.00 80.44 89 GLY A C 1
ATOM 730 O O . GLY A 1 89 ? 12.977 9.584 -12.172 1.00 80.44 89 GLY A O 1
ATOM 731 N N . THR A 1 90 ? 10.849 9.976 -12.725 1.00 87.19 90 THR A N 1
ATOM 732 C CA . THR A 1 90 ? 10.901 11.360 -12.242 1.00 87.19 90 THR A CA 1
ATOM 733 C C . THR A 1 90 ? 10.908 11.393 -10.708 1.00 87.19 90 THR A C 1
ATOM 735 O O . THR A 1 90 ? 10.551 10.422 -10.042 1.00 87.19 90 THR A O 1
ATOM 738 N N . ILE A 1 91 ? 11.243 12.543 -10.112 1.00 77.12 91 ILE A N 1
ATOM 739 C CA . ILE A 1 91 ? 11.114 12.743 -8.655 1.00 77.12 91 ILE A CA 1
ATOM 740 C C . ILE A 1 91 ? 9.688 12.425 -8.158 1.00 77.12 91 ILE A C 1
ATOM 742 O O . ILE A 1 91 ? 9.510 11.923 -7.049 1.00 77.12 91 ILE A O 1
ATOM 746 N N . GLU A 1 92 ? 8.678 12.692 -8.990 1.00 79.75 92 GLU A N 1
ATOM 747 C CA . GLU A 1 92 ? 7.271 12.420 -8.696 1.00 79.75 92 GLU A CA 1
ATOM 748 C C . GLU A 1 92 ? 6.971 10.916 -8.763 1.00 79.75 92 GLU A C 1
ATOM 750 O O . GLU A 1 92 ? 6.282 10.395 -7.886 1.00 79.75 92 GLU A O 1
ATOM 755 N N . ASP A 1 93 ? 7.541 10.204 -9.738 1.00 76.50 93 ASP A N 1
ATOM 756 C CA . ASP A 1 93 ? 7.409 8.747 -9.863 1.00 76.50 93 ASP A CA 1
ATOM 757 C C . ASP A 1 93 ? 8.058 8.020 -8.685 1.00 76.50 93 ASP A C 1
ATOM 759 O O . ASP A 1 93 ? 7.429 7.160 -8.061 1.00 76.50 93 ASP A O 1
ATOM 763 N N . VAL A 1 94 ? 9.276 8.431 -8.316 1.00 75.75 94 VAL A N 1
ATOM 764 C CA . VAL A 1 94 ? 10.000 7.867 -7.171 1.00 75.75 94 VAL A CA 1
ATOM 765 C C . VAL A 1 94 ? 9.189 8.052 -5.893 1.00 75.75 94 VAL A C 1
ATOM 767 O O . VAL A 1 94 ? 9.098 7.127 -5.091 1.00 75.75 94 VAL A O 1
ATOM 770 N N . ALA A 1 95 ? 8.555 9.212 -5.705 1.00 79.31 95 ALA A N 1
ATOM 771 C CA . ALA A 1 95 ? 7.737 9.492 -4.528 1.00 79.31 95 ALA A CA 1
ATOM 772 C C . ALA A 1 95 ? 6.419 8.692 -4.491 1.00 79.31 95 ALA A C 1
ATOM 774 O O . ALA A 1 95 ? 5.895 8.418 -3.405 1.00 79.31 95 ALA A O 1
ATOM 775 N N . ASN A 1 96 ? 5.883 8.279 -5.643 1.00 84.75 96 ASN A N 1
ATOM 776 C CA . ASN A 1 96 ? 4.558 7.671 -5.768 1.00 84.75 96 ASN A CA 1
ATOM 777 C C . ASN A 1 96 ? 4.551 6.163 -5.452 1.00 84.75 96 ASN A C 1
ATOM 779 O O . ASN A 1 96 ? 4.168 5.319 -6.261 1.00 84.75 96 ASN A O 1
ATOM 783 N N . THR A 1 97 ? 4.979 5.815 -4.238 1.00 96.38 97 THR A N 1
ATOM 784 C CA . THR A 1 97 ? 5.041 4.420 -3.768 1.00 96.38 97 THR A CA 1
ATOM 785 C C . THR A 1 97 ? 3.805 3.971 -3.001 1.00 96.38 97 THR A C 1
ATOM 787 O O . THR A 1 97 ? 3.677 2.783 -2.726 1.00 96.38 97 THR A O 1
ATOM 790 N N . CYS A 1 98 ? 2.877 4.871 -2.664 1.00 97.44 98 CYS A N 1
ATOM 791 C CA . CYS A 1 98 ? 1.763 4.591 -1.752 1.00 97.44 98 CYS A CA 1
ATOM 792 C C . CYS A 1 98 ? 0.913 3.388 -2.200 1.00 97.44 98 CYS A C 1
ATOM 794 O O . CYS A 1 98 ? 0.794 2.385 -1.494 1.00 97.44 98 CYS A O 1
ATOM 796 N N . ALA A 1 99 ? 0.406 3.418 -3.433 1.00 97.81 99 ALA A N 1
ATOM 797 C CA . ALA A 1 99 ? -0.382 2.318 -3.982 1.00 97.81 99 ALA A CA 1
ATOM 798 C C . ALA A 1 99 ? 0.462 1.064 -4.251 1.00 97.81 99 ALA A C 1
ATOM 800 O O . ALA A 1 99 ? -0.038 -0.060 -4.149 1.00 97.81 99 ALA A O 1
ATOM 801 N N . THR A 1 100 ? 1.749 1.243 -4.541 1.00 98.12 100 THR A N 1
ATOM 802 C CA . THR A 1 100 ? 2.689 0.146 -4.756 1.00 98.12 100 THR A CA 1
ATOM 803 C C . THR A 1 100 ? 2.956 -0.631 -3.461 1.00 98.12 100 THR A C 1
ATOM 805 O O . THR A 1 100 ? 2.945 -1.861 -3.486 1.00 98.12 100 THR A O 1
ATOM 808 N N . ARG A 1 101 ? 3.111 0.053 -2.316 1.00 98.56 101 ARG A N 1
ATOM 809 C CA . ARG A 1 101 ? 3.262 -0.564 -0.984 1.00 98.56 101 ARG A CA 1
ATOM 810 C C . ARG A 1 101 ? 2.059 -1.445 -0.655 1.00 98.56 101 ARG A C 1
ATOM 812 O O . ARG A 1 101 ? 2.235 -2.606 -0.288 1.00 98.56 101 ARG A O 1
ATOM 819 N N . ILE A 1 102 ? 0.845 -0.929 -0.877 1.00 98.50 102 ILE A N 1
ATOM 820 C CA . ILE A 1 102 ? -0.385 -1.718 -0.734 1.00 98.50 102 ILE A CA 1
ATOM 821 C C . ILE A 1 102 ? -0.379 -2.894 -1.713 1.00 98.50 102 ILE A C 1
ATOM 823 O O . ILE A 1 102 ? -0.607 -4.021 -1.294 1.00 98.50 102 ILE A O 1
ATOM 827 N N . SER A 1 103 ? -0.059 -2.668 -2.992 1.00 98.50 103 SER A N 1
ATOM 828 C CA . SER A 1 103 ? -0.014 -3.728 -4.009 1.00 98.50 103 SER A CA 1
ATOM 829 C C . SER A 1 103 ? 0.923 -4.876 -3.629 1.00 98.50 103 SER A C 1
ATOM 831 O O . SER A 1 103 ? 0.551 -6.036 -3.797 1.00 98.50 103 SER A O 1
ATOM 833 N N . ARG A 1 104 ? 2.106 -4.579 -3.071 1.00 98.50 104 ARG A N 1
ATOM 834 C CA . ARG A 1 104 ? 3.008 -5.606 -2.528 1.00 98.50 104 ARG A CA 1
ATOM 835 C C . ARG A 1 104 ? 2.352 -6.349 -1.369 1.00 98.50 104 ARG A C 1
ATOM 837 O O . ARG A 1 104 ? 2.323 -7.578 -1.393 1.00 98.50 104 ARG A O 1
ATOM 844 N N . GLY A 1 105 ? 1.782 -5.606 -0.418 1.00 98.44 105 GLY A N 1
ATOM 845 C CA . GLY A 1 105 ? 1.009 -6.159 0.690 1.00 98.44 105 GLY A CA 1
ATOM 846 C C . GLY A 1 105 ? -0.028 -7.167 0.202 1.00 98.44 105 GLY A C 1
ATOM 847 O O . GLY A 1 105 ? -0.048 -8.291 0.681 1.00 98.44 105 GLY A O 1
ATOM 848 N N . LEU A 1 106 ? -0.817 -6.835 -0.825 1.00 98.38 106 LEU A N 1
ATOM 849 C CA . LEU A 1 106 ? -1.815 -7.736 -1.420 1.00 98.38 106 LEU A CA 1
ATOM 850 C C . LEU A 1 106 ? -1.189 -8.963 -2.104 1.00 98.38 106 LEU A C 1
ATOM 852 O O . LEU A 1 106 ? -1.607 -10.099 -1.868 1.00 98.38 106 LEU A O 1
ATOM 856 N N . ASN A 1 107 ? -0.169 -8.749 -2.938 1.00 98.44 107 ASN A N 1
ATOM 857 C CA . ASN A 1 107 ? 0.445 -9.810 -3.737 1.00 98.44 107 ASN A CA 1
ATOM 858 C C . ASN A 1 107 ? 1.084 -10.919 -2.898 1.00 98.44 107 ASN A C 1
ATOM 860 O O . ASN A 1 107 ? 1.018 -12.090 -3.281 1.00 98.44 107 ASN A O 1
ATOM 864 N N . TYR A 1 108 ? 1.672 -10.559 -1.760 1.00 98.31 108 TYR A N 1
ATOM 865 C CA . TYR A 1 108 ? 2.386 -11.493 -0.889 1.00 98.31 108 TYR A CA 1
ATOM 866 C C . TYR A 1 108 ? 1.551 -11.975 0.309 1.00 98.31 108 TYR A C 1
ATOM 868 O O . TYR A 1 108 ? 2.041 -12.768 1.106 1.00 98.31 108 TYR A O 1
ATOM 876 N N . SER A 1 109 ? 0.277 -11.578 0.402 1.00 97.81 109 SER A N 1
ATOM 877 C CA . SER A 1 109 ? -0.636 -11.977 1.488 1.00 97.81 109 SER A CA 1
ATOM 878 C C . SER A 1 109 ? -1.796 -12.876 1.048 1.00 97.81 109 SER A C 1
ATOM 880 O O . SER A 1 109 ? -2.718 -13.135 1.819 1.00 97.81 109 SER A O 1
ATOM 882 N N . GLY A 1 110 ? -1.754 -13.381 -0.189 1.00 94.19 110 GLY A N 1
ATOM 883 C CA . GLY A 1 110 ? -2.767 -14.289 -0.738 1.00 94.19 110 GLY A CA 1
ATOM 884 C C . GLY A 1 110 ? -3.859 -13.609 -1.571 1.00 94.19 110 GLY A C 1
ATOM 885 O O . GLY A 1 110 ? -4.648 -14.308 -2.199 1.00 94.19 110 GLY A O 1
ATOM 886 N N . ALA A 1 111 ? -3.861 -12.277 -1.674 1.00 96.62 111 ALA A N 1
ATOM 887 C CA . ALA A 1 111 ? -4.806 -11.502 -2.485 1.00 96.62 111 ALA A CA 1
ATOM 888 C C . ALA A 1 111 ? -4.136 -10.920 -3.744 1.00 96.62 111 ALA A C 1
ATOM 890 O O . ALA A 1 111 ? -4.169 -9.712 -3.992 1.00 96.62 111 ALA A O 1
ATOM 891 N N . LYS A 1 112 ? -3.492 -11.786 -4.539 1.00 97.81 112 LYS A N 1
ATOM 892 C CA . LYS A 1 112 ? -2.733 -11.384 -5.736 1.00 97.81 112 LYS A CA 1
ATOM 893 C C . LYS A 1 112 ? -3.571 -10.541 -6.689 1.00 97.81 112 LYS A C 1
ATOM 895 O O . LYS A 1 112 ? -4.680 -10.932 -7.041 1.00 97.81 112 LYS A O 1
ATOM 900 N N . ILE A 1 113 ? -3.000 -9.435 -7.165 1.00 98.25 113 ILE A N 1
ATOM 901 C CA . ILE A 1 113 ? -3.623 -8.581 -8.177 1.00 98.25 113 ILE A CA 1
ATOM 902 C C . ILE A 1 113 ? -3.613 -9.334 -9.519 1.00 98.25 113 ILE A C 1
ATOM 904 O O . ILE A 1 113 ? -2.536 -9.625 -10.049 1.00 98.25 113 ILE A O 1
ATOM 908 N N . PRO A 1 114 ? -4.781 -9.654 -10.107 1.00 97.62 114 PRO A N 1
ATOM 909 C CA . PRO A 1 114 ? -4.828 -10.392 -11.366 1.00 97.62 114 PRO A CA 1
ATOM 910 C C . PRO A 1 114 ? -4.305 -9.577 -12.554 1.00 97.62 114 PRO A C 1
ATOM 912 O O . PRO A 1 114 ? -4.472 -8.352 -12.612 1.00 97.62 114 PRO A O 1
ATOM 915 N N . LYS A 1 115 ? -3.774 -10.271 -13.568 1.00 97.44 115 LYS A N 1
ATOM 916 C CA . LYS A 1 115 ? -3.489 -9.684 -14.888 1.00 97.44 115 LYS A CA 1
ATOM 917 C C . LYS A 1 115 ? -4.741 -9.000 -15.449 1.00 97.44 115 LYS A C 1
ATOM 919 O O . LYS A 1 115 ? -5.840 -9.536 -15.359 1.00 97.44 115 LYS A O 1
ATOM 924 N N . GLY A 1 116 ? -4.566 -7.828 -16.060 1.00 96.44 116 GLY A N 1
ATOM 925 C CA . GLY A 1 116 ? -5.670 -7.060 -16.653 1.00 96.44 116 GLY A CA 1
ATOM 926 C C . GLY A 1 116 ? -6.501 -6.267 -15.639 1.00 96.44 116 GLY A C 1
ATOM 927 O O . GLY A 1 116 ? -7.450 -5.584 -16.024 1.00 96.44 116 GLY A O 1
ATOM 928 N N . SER A 1 117 ? -6.140 -6.310 -14.352 1.00 97.75 117 SER A N 1
ATOM 929 C CA . SER A 1 117 ? -6.741 -5.441 -13.342 1.00 97.75 117 SER A CA 1
ATOM 930 C C . SER A 1 117 ? -6.493 -3.966 -13.646 1.00 97.75 117 SER A C 1
ATOM 932 O O . SER A 1 117 ? -5.506 -3.571 -14.270 1.00 97.75 117 SER A O 1
ATOM 934 N N . ILE A 1 118 ? -7.409 -3.122 -13.180 1.00 95.75 118 ILE A N 1
ATOM 935 C CA . ILE A 1 118 ? -7.382 -1.686 -13.443 1.00 95.75 118 ILE A CA 1
ATOM 936 C C . ILE A 1 118 ? -6.083 -1.071 -12.906 1.00 95.75 118 ILE A C 1
ATOM 938 O O . ILE A 1 118 ? -5.880 -0.985 -11.700 1.00 95.75 118 ILE A O 1
ATOM 942 N N . GLY A 1 119 ? -5.240 -0.563 -13.808 1.00 94.00 119 GLY A N 1
ATOM 943 C CA . GLY A 1 119 ? -3.990 0.103 -13.436 1.00 94.00 119 GLY A CA 1
ATOM 944 C C . GLY A 1 119 ? -2.861 -0.818 -13.006 1.00 94.00 119 GLY A C 1
ATOM 945 O O . GLY A 1 119 ? -1.886 -0.314 -12.459 1.00 94.00 119 GLY A O 1
ATOM 946 N N . ALA A 1 120 ? -3.012 -2.120 -13.228 1.00 97.00 120 ALA A N 1
ATOM 947 C CA . ALA A 1 120 ? -2.028 -3.124 -12.888 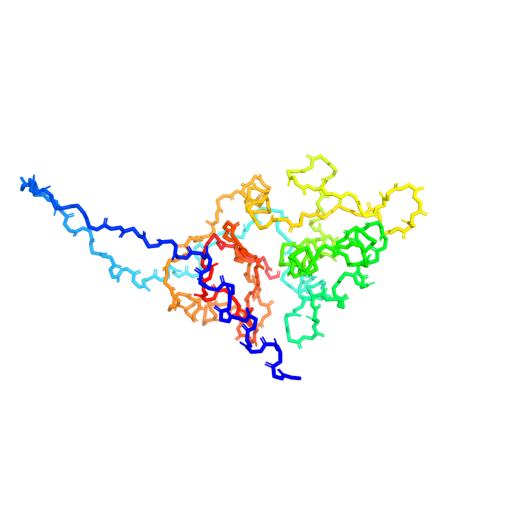1.00 97.00 120 ALA A CA 1
ATOM 948 C C . ALA A 1 120 ? -0.900 -3.164 -13.931 1.00 97.00 120 ALA A C 1
ATOM 950 O O . ALA A 1 120 ? -1.156 -3.293 -15.127 1.00 97.00 120 ALA A O 1
ATOM 951 N N . ASN A 1 121 ? 0.343 -3.086 -13.464 1.00 96.12 121 ASN A N 1
ATOM 952 C CA . ASN A 1 121 ? 1.563 -3.124 -14.265 1.00 96.12 121 ASN A CA 1
ATOM 953 C C . ASN A 1 121 ? 2.343 -4.374 -13.873 1.00 96.12 121 ASN A C 1
ATOM 955 O O . ASN A 1 121 ? 2.545 -4.617 -12.684 1.00 96.12 121 ASN A O 1
ATOM 959 N N . ARG A 1 122 ? 2.758 -5.178 -14.850 1.00 96.81 122 ARG A N 1
ATOM 960 C CA . ARG A 1 122 ? 3.567 -6.367 -14.573 1.00 96.81 122 ARG A CA 1
ATOM 961 C C . ARG A 1 122 ? 4.970 -5.931 -14.154 1.00 96.81 122 ARG A C 1
ATOM 963 O O . ARG A 1 122 ? 5.578 -5.122 -14.846 1.00 96.81 122 ARG A O 1
ATOM 970 N N . ASN A 1 123 ? 5.503 -6.513 -13.086 1.00 96.25 123 ASN A N 1
ATOM 971 C CA . ASN A 1 123 ? 6.897 -6.343 -12.689 1.00 96.25 123 ASN A CA 1
ATOM 972 C C . ASN A 1 123 ? 7.825 -7.248 -13.510 1.00 96.25 123 ASN A C 1
ATOM 974 O O . ASN A 1 123 ? 8.420 -8.202 -13.014 1.00 96.25 123 ASN A O 1
ATOM 978 N N . TYR A 1 124 ? 7.822 -6.998 -14.815 1.00 92.81 124 TYR A N 1
ATOM 979 C CA . TYR A 1 124 ? 8.696 -7.580 -15.822 1.00 92.81 124 TYR A CA 1
ATOM 980 C C . TYR A 1 124 ? 8.449 -6.820 -17.126 1.00 92.81 124 TYR A C 1
ATOM 982 O O . TYR A 1 124 ? 7.318 -6.806 -17.620 1.00 92.81 124 TYR A O 1
ATOM 990 N N . ASP A 1 125 ? 9.490 -6.209 -17.680 1.00 82.25 125 ASP A N 1
ATOM 991 C CA . ASP A 1 125 ? 9.425 -5.370 -18.884 1.00 82.25 125 ASP A CA 1
ATOM 992 C C . ASP A 1 125 ? 9.962 -6.074 -20.147 1.00 82.25 125 ASP A C 1
ATOM 994 O O . ASP A 1 125 ? 10.033 -5.473 -21.217 1.00 82.25 125 ASP A O 1
ATOM 998 N N . GLY A 1 126 ? 10.331 -7.356 -20.042 1.00 85.38 126 GLY A N 1
ATOM 999 C CA . GLY A 1 126 ? 10.972 -8.108 -21.124 1.00 85.38 126 GLY A CA 1
ATOM 1000 C C . GLY A 1 126 ? 12.501 -8.113 -21.069 1.00 85.38 126 GLY A C 1
ATOM 1001 O O . GLY A 1 126 ? 13.110 -8.924 -21.764 1.00 85.38 126 GLY A O 1
ATOM 1002 N N . LYS A 1 127 ? 13.121 -7.258 -20.245 1.00 87.88 127 LYS A N 1
ATOM 1003 C CA . LYS A 1 127 ? 14.581 -7.099 -20.146 1.00 87.88 127 LYS A CA 1
ATOM 1004 C C . LYS A 1 127 ? 15.095 -7.352 -18.734 1.00 87.88 127 LYS A C 1
ATOM 1006 O O . LYS A 1 127 ? 16.042 -8.117 -18.572 1.00 87.88 127 LYS A O 1
ATOM 1011 N N . THR A 1 128 ? 14.432 -6.790 -17.732 1.00 88.62 128 THR A N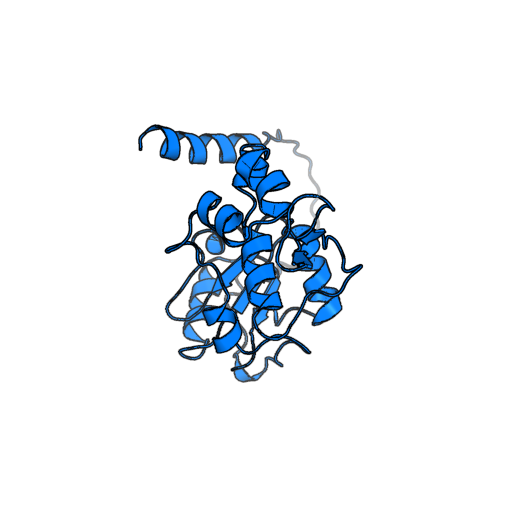 1
ATOM 1012 C CA . THR A 1 128 ? 14.827 -6.880 -16.328 1.00 88.62 128 THR A CA 1
ATOM 1013 C C . THR A 1 128 ? 13.908 -7.858 -15.595 1.00 88.62 128 THR A C 1
ATOM 1015 O O . THR A 1 128 ? 12.707 -7.590 -15.435 1.00 88.62 128 THR A O 1
ATOM 1018 N N . PRO A 1 129 ? 14.426 -9.021 -15.152 1.00 88.75 129 PRO A N 1
ATOM 1019 C CA . PRO A 1 129 ? 13.652 -9.971 -14.364 1.00 88.75 129 PRO A CA 1
ATOM 1020 C C . PRO A 1 129 ? 13.116 -9.323 -13.08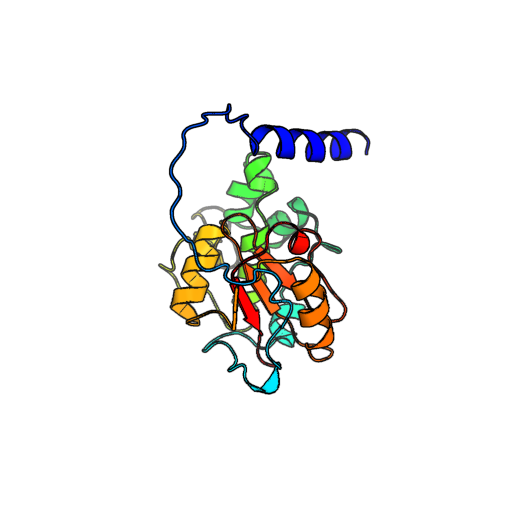3 1.00 88.75 129 PRO A C 1
ATOM 1022 O O . PRO A 1 129 ? 13.870 -8.749 -12.302 1.00 88.75 129 PRO A O 1
ATOM 1025 N N . GLY A 1 130 ? 11.809 -9.438 -12.863 1.00 94.25 130 GLY A N 1
ATOM 1026 C CA . GLY A 1 130 ? 11.162 -9.127 -11.590 1.00 94.25 130 GLY A CA 1
ATOM 1027 C C . GLY A 1 130 ? 10.364 -10.327 -11.086 1.00 94.25 130 GLY A C 1
ATOM 1028 O O . GLY A 1 130 ? 10.447 -11.430 -11.630 1.00 94.25 130 GLY A O 1
ATOM 1029 N N . ASP A 1 131 ? 9.541 -10.118 -10.063 1.00 96.75 131 ASP A N 1
ATOM 1030 C CA . ASP A 1 131 ? 8.725 -11.180 -9.454 1.00 96.75 131 ASP A CA 1
ATOM 1031 C C . ASP A 1 131 ? 7.535 -11.642 -10.322 1.00 96.75 131 ASP A C 1
ATOM 1033 O O . ASP A 1 131 ? 6.779 -12.528 -9.926 1.00 96.75 131 ASP A O 1
ATOM 1037 N N . ASN A 1 132 ? 7.366 -11.068 -11.521 1.00 96.75 132 ASN A N 1
ATOM 1038 C CA . ASN A 1 132 ? 6.272 -11.339 -12.457 1.00 96.75 132 ASN A CA 1
ATOM 1039 C C . ASN A 1 132 ? 4.861 -11.056 -11.909 1.00 96.75 132 ASN A C 1
ATOM 1041 O O . ASN A 1 132 ? 3.873 -11.386 -12.577 1.00 96.75 132 ASN A O 1
ATOM 1045 N N . LEU A 1 133 ? 4.748 -10.421 -10.741 1.00 98.06 133 LEU A N 1
ATOM 1046 C CA . LEU A 1 133 ? 3.480 -10.015 -10.150 1.00 98.06 133 LEU A CA 1
ATOM 1047 C C . LEU A 1 133 ? 3.005 -8.689 -10.748 1.00 98.06 133 LEU A C 1
ATOM 1049 O O . LEU A 1 133 ? 3.734 -7.997 -11.463 1.00 98.06 133 LEU A O 1
ATOM 1053 N N . TYR A 1 134 ? 1.747 -8.344 -10.489 1.00 98.19 134 TYR A N 1
ATOM 1054 C CA . TYR A 1 134 ? 1.138 -7.121 -10.999 1.00 98.19 134 TYR A CA 1
ATOM 1055 C C . TYR A 1 134 ? 0.956 -6.097 -9.884 1.00 98.19 134 TYR A C 1
ATOM 1057 O O . TYR A 1 134 ? 0.444 -6.421 -8.818 1.00 98.19 134 TYR A O 1
ATOM 1065 N N . TYR A 1 135 ? 1.331 -4.848 -10.145 1.00 98.31 135 TYR A N 1
ATOM 1066 C CA . TYR A 1 135 ? 1.292 -3.761 -9.171 1.00 98.31 135 TYR A CA 1
ATOM 1067 C C . TYR A 1 135 ? 0.452 -2.597 -9.678 1.00 98.31 135 TYR A C 1
ATOM 1069 O O . TYR A 1 135 ? 0.586 -2.161 -10.826 1.00 98.31 135 TYR A O 1
ATOM 1077 N N . ILE A 1 136 ? -0.400 -2.059 -8.810 1.00 98.06 136 ILE A N 1
ATOM 1078 C CA . ILE A 1 136 ? -1.124 -0.821 -9.074 1.00 98.06 136 ILE A CA 1
ATOM 1079 C C . ILE A 1 136 ? -0.354 0.324 -8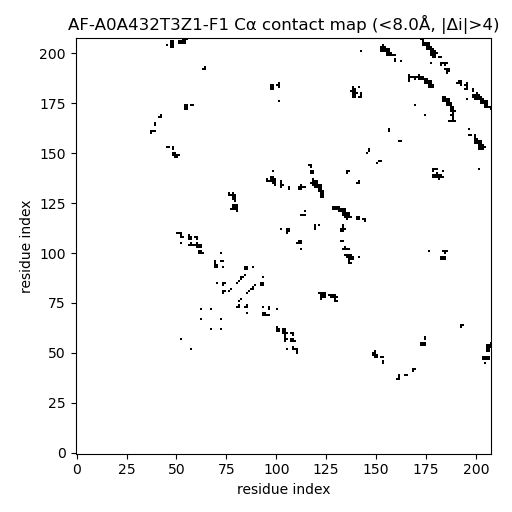.427 1.00 98.06 136 ILE A C 1
ATOM 1081 O O . ILE A 1 136 ? -0.234 0.398 -7.211 1.00 98.06 136 ILE A O 1
ATOM 1085 N N . ILE A 1 137 ? 0.144 1.233 -9.259 1.00 96.19 137 ILE A N 1
ATOM 1086 C CA . ILE A 1 137 ? 1.098 2.274 -8.839 1.00 96.19 137 ILE A CA 1
ATOM 1087 C C . ILE A 1 137 ? 0.387 3.595 -8.501 1.00 96.19 137 ILE A C 1
ATOM 1089 O O . ILE A 1 137 ? 0.935 4.467 -7.846 1.00 96.19 137 ILE A O 1
ATOM 1093 N N . GLN A 1 138 ? -0.883 3.746 -8.894 1.00 96.19 138 GLN A N 1
ATOM 1094 C CA . GLN A 1 138 ? -1.655 4.975 -8.674 1.00 96.19 138 GLN A CA 1
ATOM 1095 C C . GLN A 1 138 ? -2.790 4.756 -7.670 1.00 96.19 138 GLN A C 1
ATOM 1097 O O . GLN A 1 138 ? -3.664 3.920 -7.915 1.00 96.19 138 GLN A O 1
ATOM 1102 N N . ALA A 1 139 ? -2.852 5.582 -6.619 1.00 97.31 139 ALA A N 1
ATOM 1103 C CA . ALA A 1 139 ? -3.872 5.510 -5.564 1.00 97.31 139 ALA A CA 1
ATOM 1104 C C . ALA A 1 139 ? -5.308 5.499 -6.113 1.00 97.31 139 ALA A C 1
ATOM 1106 O O . ALA A 1 139 ? -6.077 4.581 -5.836 1.00 97.31 139 ALA A O 1
ATOM 1107 N N . ARG A 1 140 ? -5.649 6.431 -7.015 1.00 97.62 140 ARG A N 1
ATOM 1108 C CA . ARG A 1 140 ? -6.962 6.451 -7.686 1.00 97.62 140 ARG A CA 1
ATOM 1109 C C . ARG A 1 140 ? -7.298 5.134 -8.393 1.00 97.62 140 ARG A C 1
ATOM 1111 O O . ARG A 1 140 ? -8.448 4.701 -8.371 1.00 97.62 140 ARG A O 1
ATOM 1118 N N . LYS A 1 141 ? -6.327 4.498 -9.062 1.00 98.12 141 LYS A N 1
ATOM 1119 C CA . LYS A 1 141 ? -6.562 3.220 -9.755 1.00 98.12 141 LYS A CA 1
ATOM 1120 C C . LYS A 1 141 ? -6.718 2.079 -8.748 1.00 98.12 141 LYS A C 1
ATOM 1122 O O . LYS A 1 141 ? -7.618 1.265 -8.933 1.00 98.12 141 LYS A O 1
ATOM 1127 N N . LEU A 1 142 ? -5.931 2.089 -7.671 1.00 98.50 142 LEU A N 1
ATOM 1128 C CA . LEU A 1 142 ? -6.030 1.126 -6.576 1.00 98.50 142 LEU A CA 1
ATOM 1129 C C . LEU A 1 142 ? -7.401 1.205 -5.899 1.00 98.50 142 LEU A C 1
ATOM 1131 O O . LEU A 1 142 ? -8.063 0.185 -5.761 1.00 98.50 142 LEU A O 1
ATOM 1135 N N . ARG A 1 143 ? -7.891 2.410 -5.592 1.00 98.12 143 ARG A N 1
ATOM 1136 C CA . ARG A 1 143 ? -9.231 2.632 -5.026 1.00 98.12 143 ARG A CA 1
ATOM 1137 C C . ARG A 1 143 ? -10.330 1.989 -5.875 1.00 98.12 143 ARG A C 1
ATOM 1139 O O . ARG A 1 143 ? -11.192 1.282 -5.359 1.00 98.12 143 ARG A O 1
ATOM 1146 N N . ARG A 1 144 ? -10.291 2.203 -7.198 1.00 98.38 144 ARG A N 1
ATOM 1147 C CA . ARG A 1 144 ? -11.246 1.580 -8.135 1.00 98.38 144 ARG A CA 1
ATOM 1148 C C . ARG A 1 144 ? -11.110 0.061 -8.167 1.00 98.38 144 ARG A C 1
ATOM 1150 O O . ARG A 1 144 ? -12.120 -0.628 -8.262 1.00 98.38 144 ARG A O 1
ATOM 1157 N N . TYR A 1 145 ? -9.880 -0.448 -8.117 1.00 97.94 145 TYR A N 1
ATOM 1158 C CA . TYR A 1 145 ? -9.625 -1.882 -8.063 1.00 97.94 145 TYR A CA 1
ATOM 1159 C C . TYR A 1 145 ? -10.216 -2.506 -6.795 1.00 97.94 145 TYR A C 1
ATOM 1161 O O . TYR A 1 145 ? -10.993 -3.444 -6.925 1.00 97.94 145 TYR A O 1
ATOM 1169 N N . LEU A 1 146 ? -9.943 -1.953 -5.608 1.00 97.62 146 LEU A N 1
ATOM 1170 C CA . LEU A 1 146 ? -10.465 -2.482 -4.342 1.00 97.62 146 LEU A CA 1
ATOM 1171 C C . LEU A 1 146 ? -11.994 -2.467 -4.310 1.00 97.62 146 LEU A C 1
ATOM 1173 O O . LEU A 1 146 ? -12.599 -3.485 -4.001 1.00 97.62 146 LEU A O 1
ATOM 1177 N N . ARG A 1 147 ? -12.639 -1.381 -4.759 1.00 96.75 147 ARG A N 1
ATOM 1178 C CA . ARG A 1 147 ? -14.108 -1.344 -4.891 1.00 96.75 147 ARG A CA 1
ATOM 1179 C C . ARG A 1 147 ? -14.664 -2.457 -5.780 1.00 96.75 147 ARG A C 1
ATOM 1181 O O . ARG A 1 147 ? -15.722 -3.003 -5.489 1.00 96.75 147 ARG A O 1
ATOM 1188 N N . LYS A 1 148 ? -13.968 -2.785 -6.873 1.00 95.81 148 LYS A N 1
ATOM 1189 C CA . LYS A 1 148 ? -14.372 -3.861 -7.786 1.00 95.81 148 LYS A CA 1
ATOM 1190 C C . LYS A 1 148 ? -14.094 -5.249 -7.200 1.00 95.81 148 LYS A C 1
ATOM 1192 O O . LYS A 1 148 ? -14.910 -6.143 -7.379 1.00 95.81 148 LYS A O 1
ATOM 1197 N N . ALA A 1 149 ? -12.942 -5.433 -6.561 1.00 95.25 149 ALA A N 1
ATOM 1198 C CA . ALA A 1 149 ? -12.481 -6.727 -6.068 1.00 95.25 149 ALA A CA 1
ATOM 1199 C C . ALA A 1 149 ? -13.163 -7.137 -4.755 1.00 95.25 149 ALA A C 1
ATOM 1201 O O . ALA A 1 149 ? -13.448 -8.316 -4.556 1.00 95.25 149 ALA A O 1
ATOM 1202 N N . TRP A 1 150 ? -13.410 -6.168 -3.874 1.00 95.25 150 TRP A N 1
ATOM 1203 C CA . TRP A 1 150 ? -13.832 -6.380 -2.488 1.00 95.25 150 TRP A CA 1
ATOM 1204 C C . TRP A 1 150 ? -15.223 -5.824 -2.171 1.00 95.25 150 TRP A C 1
ATOM 1206 O O . TRP A 1 150 ? -15.768 -6.101 -1.105 1.00 95.25 150 TRP A O 1
ATOM 1216 N N . GLY A 1 151 ? -15.812 -5.057 -3.092 1.00 94.25 151 GLY A N 1
ATOM 1217 C CA . GLY A 1 151 ? -17.100 -4.401 -2.896 1.00 94.25 151 GLY A CA 1
ATOM 1218 C C . GLY A 1 151 ? -16.987 -3.056 -2.177 1.00 94.25 151 GLY A C 1
ATOM 1219 O O . GLY A 1 151 ? -15.950 -2.385 -2.205 1.00 94.25 151 GLY A O 1
ATOM 1220 N N . ALA A 1 152 ? -18.094 -2.623 -1.572 1.00 94.75 152 ALA A N 1
ATOM 1221 C CA . ALA A 1 152 ? -18.159 -1.345 -0.870 1.00 94.75 152 ALA A CA 1
ATOM 1222 C C . ALA A 1 152 ? -17.128 -1.279 0.277 1.00 94.75 152 ALA A C 1
ATOM 1224 O O . ALA A 1 152 ? -16.890 -2.295 0.933 1.00 94.75 152 ALA A O 1
ATOM 1225 N N . PRO A 1 153 ? -16.509 -0.109 0.526 1.00 95.94 153 PRO A N 1
ATOM 1226 C CA . PRO A 1 153 ? -15.685 0.068 1.714 1.00 95.94 153 PRO A CA 1
ATOM 1227 C C . PRO A 1 153 ? -16.524 -0.064 2.981 1.00 95.94 153 PRO A C 1
ATOM 1229 O O . PRO A 1 153 ? -17.711 0.261 2.977 1.00 95.94 153 PRO A O 1
ATOM 1232 N N . ASN A 1 154 ? -15.885 -0.483 4.072 1.00 94.50 154 ASN A N 1
ATOM 1233 C CA . ASN A 1 154 ? -16.503 -0.501 5.395 1.00 94.50 154 ASN A CA 1
ATOM 1234 C C . ASN A 1 154 ? -16.953 0.913 5.784 1.00 94.50 154 ASN A C 1
ATOM 1236 O O . ASN A 1 154 ? -18.070 1.106 6.249 1.00 94.50 154 ASN A O 1
ATOM 1240 N N . GLN A 1 155 ? -16.119 1.917 5.507 1.00 94.19 155 GLN A N 1
ATOM 1241 C CA . GLN A 1 155 ? -16.452 3.321 5.726 1.00 94.19 155 GLN A CA 1
ATOM 1242 C C . GLN A 1 155 ? -15.721 4.210 4.719 1.00 94.19 155 GLN A C 1
ATOM 1244 O O . GLN A 1 155 ? -14.679 3.843 4.183 1.00 94.19 155 GLN A O 1
ATOM 1249 N N . THR A 1 156 ? -16.250 5.404 4.458 1.00 96.50 156 THR A N 1
ATOM 1250 C CA . THR A 1 156 ? -15.475 6.491 3.844 1.00 96.50 156 THR A CA 1
ATOM 1251 C C . THR A 1 156 ? -15.151 7.512 4.925 1.00 96.50 156 THR A C 1
ATOM 1253 O O . THR A 1 156 ? -16.058 8.100 5.512 1.00 96.50 156 THR A O 1
ATOM 1256 N N . LEU A 1 157 ? -13.865 7.688 5.214 1.00 95.38 157 LEU A N 1
ATOM 1257 C CA . LEU A 1 157 ? -13.378 8.609 6.232 1.00 95.38 157 LEU A CA 1
ATOM 1258 C C . LEU A 1 157 ? -13.334 10.030 5.668 1.00 95.38 157 LEU A C 1
ATOM 1260 O O . LEU A 1 157 ? -12.890 10.252 4.541 1.00 95.38 157 LEU A O 1
ATOM 1264 N N . THR A 1 158 ? -13.781 10.992 6.464 1.00 95.31 158 THR A N 1
ATOM 1265 C CA . THR A 1 158 ? -13.880 12.412 6.102 1.00 95.31 158 THR A CA 1
ATOM 1266 C C . THR A 1 158 ? -13.309 13.340 7.172 1.00 95.31 158 THR A C 1
ATOM 1268 O O . THR A 1 158 ? -13.074 14.511 6.885 1.00 95.31 158 THR A O 1
ATOM 1271 N N . HIS A 1 159 ? -13.019 12.833 8.377 1.00 94.50 159 HIS A N 1
ATOM 1272 C CA . HIS A 1 159 ? -12.413 13.601 9.462 1.00 94.50 159 HIS A CA 1
ATOM 1273 C C . HIS A 1 159 ? -11.238 12.850 10.125 1.00 94.50 159 HIS A C 1
ATOM 1275 O O . HIS A 1 159 ? -11.3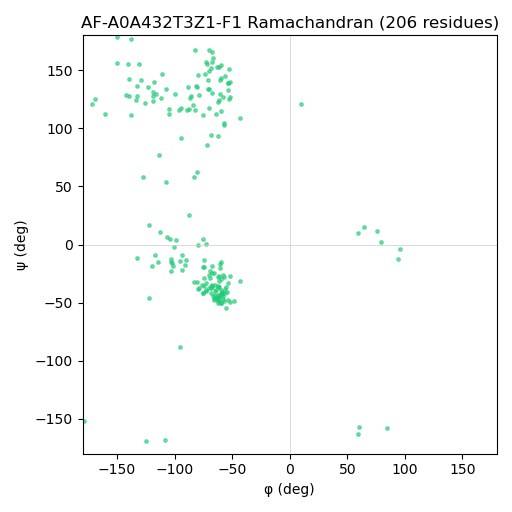94 11.682 10.481 1.00 94.50 159 HIS A O 1
ATOM 1281 N N . PRO A 1 160 ? -10.089 13.504 10.421 1.00 92.69 160 PRO A N 1
ATOM 1282 C CA . PRO A 1 160 ? -8.933 12.828 11.030 1.00 92.69 160 PRO A CA 1
ATOM 1283 C C . PRO A 1 160 ? -9.206 12.114 12.362 1.00 92.69 160 PRO A C 1
ATOM 1285 O O . PRO A 1 160 ? -8.561 11.115 12.664 1.00 92.69 160 PRO A O 1
ATOM 1288 N N . LYS A 1 161 ? -10.187 12.576 13.153 1.00 93.19 161 LYS A N 1
ATOM 1289 C CA . LYS A 1 161 ? -10.589 11.936 14.415 1.00 93.19 161 LYS A CA 1
ATOM 1290 C C . LYS A 1 161 ? -11.067 10.493 14.202 1.00 93.19 161 LYS A C 1
ATOM 1292 O O . LYS A 1 161 ? -10.864 9.655 15.074 1.00 93.19 161 LYS A O 1
ATOM 1297 N N . GLN A 1 162 ? -11.628 10.190 13.029 1.00 94.38 162 GLN A N 1
ATOM 1298 C CA . GLN A 1 162 ? -12.083 8.844 12.682 1.00 94.38 162 GLN A CA 1
ATOM 1299 C C . GLN A 1 162 ? -10.921 7.853 12.536 1.00 94.38 162 GLN A C 1
ATOM 1301 O O . GLN A 1 162 ? -11.127 6.666 12.741 1.00 94.38 162 GLN A O 1
ATOM 1306 N N . ILE A 1 163 ? -9.698 8.317 12.240 1.00 94.38 163 ILE A N 1
ATOM 1307 C CA . ILE A 1 163 ? -8.508 7.451 12.227 1.00 94.38 163 ILE A CA 1
ATOM 1308 C C . ILE A 1 163 ? -8.199 6.957 13.637 1.00 94.38 163 ILE A C 1
ATOM 1310 O O . ILE A 1 163 ? -7.943 5.774 13.821 1.00 94.38 163 ILE A O 1
ATOM 1314 N N . GLN A 1 164 ? -8.257 7.838 14.639 1.00 94.44 164 GLN A N 1
ATOM 1315 C CA . GLN A 1 164 ? -8.019 7.425 16.022 1.00 94.44 164 GLN A CA 1
ATOM 1316 C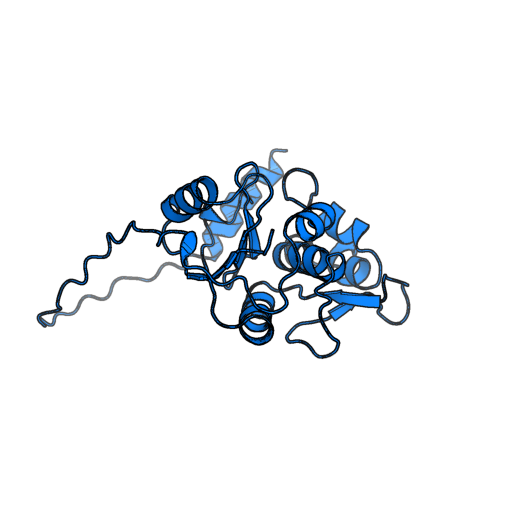 C . GLN A 1 164 ? -9.086 6.428 16.481 1.00 94.44 164 GLN A C 1
ATOM 1318 O O . GLN A 1 164 ? -8.749 5.362 16.973 1.00 94.44 164 GLN A O 1
ATOM 1323 N N . MET A 1 165 ? -10.357 6.728 16.215 1.00 94.06 165 MET A N 1
ATOM 1324 C CA . MET A 1 165 ? -11.462 5.815 16.525 1.00 94.06 165 MET A CA 1
ATOM 1325 C C . MET A 1 165 ? -11.324 4.464 15.814 1.00 94.06 165 MET A C 1
ATOM 1327 O O . MET A 1 165 ? -11.596 3.423 16.401 1.00 94.06 165 MET A O 1
ATOM 1331 N N . LEU A 1 166 ? -10.872 4.460 14.558 1.00 94.38 166 LEU A N 1
ATOM 1332 C CA . LEU A 1 166 ? -10.552 3.230 13.845 1.00 94.38 166 LEU A CA 1
ATOM 1333 C C . LEU A 1 166 ? -9.464 2.444 14.586 1.00 94.38 166 LEU A C 1
ATOM 1335 O O . LEU A 1 166 ? -9.657 1.272 14.868 1.00 94.38 166 LEU A O 1
ATOM 1339 N N . LYS A 1 167 ? -8.349 3.077 14.958 1.00 95.69 167 LYS A N 1
ATOM 1340 C CA . LYS A 1 167 ? -7.267 2.406 15.698 1.00 95.69 167 LYS A CA 1
ATOM 1341 C C . LYS A 1 167 ? -7.740 1.816 17.022 1.00 95.69 167 LYS A C 1
ATOM 1343 O O . LYS A 1 167 ? -7.377 0.688 17.327 1.00 95.69 167 LYS A O 1
ATOM 1348 N N . ASP A 1 168 ? -8.575 2.550 17.752 1.00 95.00 168 ASP A N 1
ATOM 1349 C CA . ASP A 1 168 ? -9.128 2.123 19.043 1.00 95.00 168 ASP A CA 1
ATOM 1350 C C . ASP A 1 168 ? -10.106 0.940 18.902 1.00 95.00 168 ASP A C 1
ATOM 1352 O O . ASP A 1 168 ? -10.400 0.254 19.878 1.00 95.00 168 ASP A O 1
ATOM 1356 N N . THR A 1 169 ? -10.622 0.704 17.692 1.00 92.94 169 THR A N 1
ATOM 1357 C CA . THR A 1 169 ? -11.554 -0.393 17.398 1.00 92.94 169 THR A CA 1
ATOM 1358 C C . THR A 1 169 ? -10.892 -1.590 16.717 1.00 92.94 169 THR A C 1
ATOM 1360 O O . THR A 1 169 ? -11.443 -2.683 16.740 1.00 92.94 169 THR A O 1
ATOM 1363 N N . LEU A 1 170 ? -9.710 -1.445 16.124 1.00 94.69 170 LEU A N 1
ATOM 1364 C CA . LEU A 1 170 ? -9.003 -2.580 15.531 1.00 94.69 170 LEU A CA 1
ATOM 1365 C C . LEU A 1 170 ? -8.455 -3.514 16.622 1.00 94.69 170 LEU A C 1
ATOM 1367 O O . LEU A 1 170 ? -7.947 -3.073 17.651 1.00 94.69 170 LEU A O 1
ATOM 1371 N N . HIS A 1 171 ? -8.509 -4.824 16.377 1.00 95.25 171 HIS A N 1
ATOM 1372 C CA . HIS A 1 171 ? -7.807 -5.803 17.216 1.00 95.25 171 HIS A CA 1
ATOM 1373 C C . HIS A 1 171 ? -6.275 -5.659 17.082 1.00 95.25 171 HIS A C 1
ATOM 1375 O O . HIS A 1 171 ? -5.789 -5.139 16.080 1.00 95.25 171 HIS A O 1
ATOM 1381 N N . GLU A 1 172 ? -5.508 -6.177 18.053 1.00 90.81 172 GLU A N 1
ATOM 1382 C CA . GLU A 1 172 ? -4.051 -5.962 18.223 1.00 90.81 172 GLU A CA 1
ATOM 1383 C C . GLU A 1 172 ? -3.187 -6.235 16.969 1.00 90.81 172 GLU A C 1
ATOM 1385 O O . GLU A 1 172 ? -2.175 -5.569 16.777 1.00 90.81 172 GLU A O 1
ATOM 1390 N N . ASN A 1 173 ? -3.627 -7.107 16.055 1.00 92.81 173 ASN A N 1
ATOM 1391 C CA . ASN A 1 173 ? -2.943 -7.406 14.783 1.00 92.81 173 ASN A CA 1
ATOM 1392 C C . ASN A 1 173 ? -3.816 -7.159 13.545 1.00 92.81 173 ASN A C 1
ATOM 1394 O O . ASN A 1 173 ? -3.538 -7.666 12.458 1.00 92.81 173 ASN A O 1
ATOM 1398 N N . GLN A 1 174 ? -4.906 -6.411 13.698 1.00 96.69 174 GLN A N 1
ATOM 1399 C CA . GLN A 1 174 ? -5.815 -6.120 12.604 1.00 96.69 174 GLN A CA 1
ATOM 1400 C C . GLN A 1 174 ? -5.378 -4.869 11.856 1.00 96.69 174 GLN A C 1
ATOM 1402 O O . GLN A 1 174 ? -5.046 -3.842 12.450 1.00 96.69 174 GLN A O 1
ATOM 1407 N N . TYR A 1 175 ? -5.408 -4.958 10.532 1.00 97.62 175 TYR A N 1
ATOM 1408 C CA . TYR A 1 175 ? -5.069 -3.854 9.651 1.00 97.62 175 TYR A CA 1
ATOM 1409 C C . TYR A 1 175 ? -6.307 -3.346 8.922 1.00 97.62 175 TYR A C 1
ATOM 1411 O O . TYR A 1 175 ? -7.194 -4.105 8.535 1.00 97.62 175 TYR A O 1
ATOM 1419 N N . ALA A 1 176 ? -6.330 -2.043 8.677 1.00 97.56 176 ALA A N 1
ATOM 1420 C CA . ALA A 1 176 ? -7.233 -1.409 7.737 1.00 97.56 176 ALA A CA 1
ATOM 1421 C C . ALA A 1 176 ? -6.429 -0.746 6.617 1.00 97.56 176 ALA A C 1
ATOM 1423 O O . ALA A 1 176 ? -5.388 -0.134 6.858 1.00 97.56 176 ALA A O 1
ATOM 1424 N N . ILE A 1 177 ? -6.927 -0.850 5.388 1.00 98.25 177 ILE A N 1
ATOM 1425 C CA . ILE A 1 177 ? -6.387 -0.154 4.218 1.00 98.25 177 ILE A CA 1
ATOM 1426 C C . ILE A 1 177 ? -7.253 1.072 3.957 1.00 98.25 177 ILE A C 1
ATOM 1428 O O . ILE A 1 177 ? -8.472 0.949 3.849 1.00 98.25 177 ILE A O 1
ATOM 1432 N N . ILE A 1 178 ? -6.623 2.237 3.809 1.00 98.31 178 ILE A N 1
ATOM 1433 C CA . ILE A 1 178 ? -7.287 3.513 3.527 1.00 98.31 178 ILE A CA 1
ATOM 1434 C C . ILE A 1 178 ? -6.786 4.036 2.185 1.00 98.31 178 ILE A C 1
ATOM 1436 O O . ILE A 1 178 ? -5.584 4.216 1.990 1.00 98.31 178 ILE A O 1
ATOM 1440 N N . VAL A 1 179 ? -7.702 4.288 1.249 1.00 98.31 179 VAL A N 1
ATOM 1441 C CA . VAL A 1 179 ? -7.366 4.732 -0.108 1.00 98.31 179 VAL A CA 1
ATOM 1442 C C . VAL A 1 179 ? -8.241 5.901 -0.545 1.00 98.31 179 VAL A C 1
ATOM 1444 O O . VAL A 1 179 ? -9.470 5.818 -0.598 1.00 98.31 179 VAL A O 1
ATOM 1447 N N . SER A 1 180 ? -7.593 6.991 -0.941 1.00 97.69 180 SER A N 1
ATOM 1448 C CA . SER A 1 180 ? -8.210 8.155 -1.570 1.00 97.69 180 SER A CA 1
ATOM 1449 C C . SER A 1 180 ? -7.834 8.232 -3.056 1.00 97.69 180 SER A C 1
ATOM 1451 O O . SER A 1 180 ? -7.316 7.285 -3.651 1.00 97.69 180 SER A O 1
ATOM 1453 N N . ASN A 1 181 ? -8.124 9.357 -3.710 1.00 96.50 181 ASN A N 1
ATOM 1454 C CA . ASN A 1 181 ? -7.680 9.557 -5.091 1.00 96.50 181 ASN A CA 1
ATOM 1455 C C . ASN A 1 181 ? -6.177 9.871 -5.189 1.00 96.50 181 ASN A C 1
ATOM 1457 O O . ASN A 1 181 ? -5.604 9.692 -6.264 1.00 96.50 181 ASN A O 1
ATOM 1461 N N . THR A 1 182 ? -5.550 10.318 -4.100 1.00 95.88 182 THR A N 1
ATOM 1462 C CA . THR A 1 182 ? -4.171 10.832 -4.091 1.00 95.88 182 THR A CA 1
ATOM 1463 C C . THR A 1 182 ? -3.232 10.047 -3.182 1.00 95.88 182 THR A C 1
ATOM 1465 O O . THR A 1 182 ? -2.026 10.131 -3.375 1.00 95.88 182 THR A O 1
ATOM 1468 N N . HIS A 1 183 ? -3.749 9.259 -2.235 1.00 97.50 183 HIS A N 1
ATOM 1469 C CA . HIS A 1 183 ? -2.933 8.459 -1.319 1.00 97.50 183 HIS A CA 1
ATOM 1470 C C . HIS A 1 183 ? -3.532 7.079 -1.060 1.00 97.50 183 HIS A C 1
ATOM 1472 O O . HIS A 1 183 ? -4.743 6.879 -1.177 1.00 97.50 183 HIS A O 1
ATOM 1478 N N . ALA A 1 184 ? -2.671 6.140 -0.689 1.00 98.06 184 ALA A N 1
ATOM 1479 C CA . ALA A 1 184 ? -3.043 4.819 -0.215 1.00 98.06 184 ALA A CA 1
ATOM 1480 C C . ALA A 1 184 ? -2.123 4.444 0.947 1.00 98.06 184 ALA A C 1
ATOM 1482 O O . ALA A 1 184 ? -0.906 4.515 0.805 1.00 98.06 184 ALA A O 1
ATOM 1483 N N . GLY A 1 185 ? -2.697 4.039 2.069 1.00 98.00 185 GLY A N 1
ATOM 1484 C CA . GLY A 1 185 ? -1.941 3.686 3.262 1.00 98.00 185 GLY A CA 1
ATOM 1485 C C . GLY A 1 185 ? -2.654 2.626 4.082 1.00 98.00 185 GLY A C 1
ATOM 1486 O O . GLY A 1 185 ? -3.747 2.170 3.732 1.00 98.00 185 GLY A O 1
ATOM 1487 N N . ALA A 1 186 ? -2.019 2.231 5.177 1.00 98.12 186 ALA A N 1
ATOM 1488 C CA . ALA A 1 186 ? -2.560 1.254 6.105 1.00 98.12 186 ALA A CA 1
ATOM 1489 C C . ALA A 1 186 ? -2.472 1.759 7.548 1.00 98.12 186 ALA A C 1
ATOM 1491 O O . ALA A 1 186 ? -1.643 2.612 7.873 1.00 98.12 186 ALA A O 1
ATOM 1492 N N . VAL A 1 187 ? -3.347 1.235 8.399 1.00 97.81 187 VAL A N 1
ATOM 1493 C CA . VAL A 1 187 ? -3.454 1.588 9.817 1.00 97.81 187 VAL A CA 1
ATOM 1494 C C . VAL A 1 187 ? -3.707 0.319 10.629 1.00 97.81 187 VAL A C 1
ATOM 1496 O O . VAL A 1 187 ? -4.441 -0.559 10.182 1.00 97.81 187 VAL A O 1
ATOM 1499 N N . SER A 1 188 ? -3.114 0.240 11.814 1.00 97.62 188 SER A N 1
ATOM 1500 C CA . SER A 1 188 ? -3.382 -0.750 12.863 1.00 97.62 188 SER A CA 1
ATOM 1501 C C . SER A 1 188 ? -3.402 -0.036 14.228 1.00 97.62 188 SER A C 1
ATOM 1503 O O . SER A 1 188 ? -3.128 1.168 14.284 1.00 97.62 188 SER A O 1
ATOM 1505 N N . PRO A 1 189 ? -3.684 -0.716 15.353 1.00 97.44 189 PRO A N 1
ATOM 1506 C CA . PRO A 1 189 ? -3.601 -0.078 16.671 1.00 97.44 189 PRO A CA 1
ATOM 1507 C C . PRO A 1 189 ? -2.224 0.548 16.955 1.00 97.44 189 PRO A C 1
ATOM 1509 O O . PRO A 1 189 ? -2.125 1.635 17.527 1.00 97.44 189 PRO A O 1
ATOM 1512 N N . THR A 1 190 ? -1.157 -0.106 16.491 1.00 96.69 190 THR A N 1
ATOM 1513 C CA . THR A 1 190 ? 0.244 0.247 16.774 1.00 96.69 190 THR A CA 1
ATOM 1514 C C . THR A 1 190 ? 0.943 0.965 15.621 1.00 96.69 190 THR A C 1
ATOM 1516 O O . THR A 1 190 ? 2.013 1.538 15.819 1.00 96.69 190 THR A O 1
ATOM 1519 N N . TYR A 1 191 ? 0.349 0.982 14.427 1.00 97.06 191 TYR A N 1
ATOM 1520 C CA . TYR A 1 191 ? 0.929 1.591 13.234 1.00 97.06 191 TYR A CA 1
ATOM 1521 C C . TYR A 1 191 ? -0.044 2.549 12.549 1.00 97.06 191 TYR A C 1
ATOM 1523 O O . TYR A 1 191 ? -1.236 2.286 12.416 1.00 97.06 191 TYR A O 1
ATOM 1531 N N . GLU A 1 192 ? 0.480 3.662 12.050 1.00 96.69 192 GLU A N 1
ATOM 1532 C CA . GLU A 1 192 ? -0.277 4.585 11.221 1.00 96.69 192 GLU A CA 1
ATOM 1533 C C . GLU A 1 192 ? 0.617 5.134 10.113 1.00 96.69 192 GLU A C 1
ATOM 1535 O O . GLU A 1 192 ? 1.715 5.629 10.366 1.00 96.69 192 GLU A O 1
ATOM 1540 N N . ASP A 1 193 ? 0.146 5.052 8.875 1.00 94.75 193 ASP A N 1
ATOM 1541 C CA . ASP A 1 193 ? 0.755 5.765 7.761 1.00 94.75 193 ASP A CA 1
ATOM 1542 C C . ASP A 1 193 ? 0.671 7.289 7.987 1.00 94.75 193 ASP A C 1
ATOM 1544 O O . ASP A 1 193 ? -0.410 7.859 8.128 1.00 94.75 193 ASP A O 1
ATOM 1548 N N . ASN A 1 194 ? 1.821 7.969 7.994 1.00 91.75 194 ASN A N 1
ATOM 1549 C CA . ASN A 1 194 ? 1.920 9.395 8.341 1.00 91.75 194 ASN A CA 1
ATOM 1550 C C . ASN A 1 194 ? 1.102 10.333 7.432 1.00 91.75 194 ASN A C 1
ATOM 1552 O O . ASN A 1 194 ? 0.888 11.496 7.778 1.00 91.75 194 ASN A O 1
ATOM 1556 N N . TYR A 1 195 ? 0.649 9.861 6.271 1.00 92.50 195 TYR A N 1
ATOM 1557 C CA . TYR A 1 195 ? -0.098 10.653 5.305 1.00 92.50 195 TYR A CA 1
ATOM 1558 C C . TYR A 1 195 ? -1.605 10.369 5.333 1.00 92.50 195 TYR A C 1
ATOM 1560 O O . TYR A 1 195 ? -2.375 11.198 4.839 1.00 92.50 195 TYR A O 1
ATOM 1568 N N . VAL A 1 196 ? -2.075 9.268 5.940 1.00 92.81 196 VAL A N 1
ATOM 1569 C CA . VAL A 1 196 ? -3.513 8.929 5.915 1.00 92.81 196 VAL A CA 1
ATOM 1570 C C . VAL A 1 196 ? -4.392 9.986 6.582 1.00 92.81 196 VAL A C 1
ATOM 1572 O O . VAL A 1 196 ? -5.494 10.228 6.096 1.00 92.81 196 VAL A O 1
ATOM 1575 N N . ARG A 1 197 ? -3.905 10.704 7.608 1.00 92.62 197 ARG A N 1
ATOM 1576 C CA . ARG A 1 197 ? -4.654 11.811 8.244 1.00 92.62 197 ARG A CA 1
ATOM 1577 C C . ARG A 1 197 ? -4.959 12.967 7.294 1.00 92.62 197 ARG A C 1
ATOM 1579 O O . ARG A 1 197 ? -5.949 13.661 7.501 1.00 92.62 197 ARG A O 1
ATOM 1586 N N . TYR A 1 198 ? -4.122 13.183 6.280 1.00 93.75 198 TYR A N 1
ATOM 1587 C CA . TYR A 1 198 ? -4.279 14.272 5.311 1.00 93.75 198 TYR A CA 1
ATOM 1588 C C . TYR A 1 198 ? -5.047 13.840 4.060 1.00 93.75 198 TYR A C 1
ATOM 1590 O O . TYR A 1 198 ? -5.618 14.676 3.365 1.00 93.75 198 TYR A O 1
ATOM 1598 N N . TYR A 1 199 ? -5.079 12.536 3.780 1.00 94.19 199 TYR A N 1
ATOM 1599 C CA . TYR A 1 199 ? -5.651 11.968 2.563 1.00 94.19 199 TYR A CA 1
ATOM 1600 C C . TYR A 1 199 ? -6.666 10.872 2.879 1.00 94.19 199 TYR A C 1
ATOM 1602 O O . TYR A 1 199 ? -6.538 9.726 2.439 1.00 94.19 199 TYR A O 1
ATOM 1610 N N . LEU A 1 200 ? -7.687 11.255 3.640 1.00 95.06 200 LEU A N 1
ATOM 1611 C CA . LEU A 1 200 ? -8.796 10.389 4.018 1.00 95.06 200 LEU A CA 1
ATOM 1612 C C . LEU A 1 200 ? -9.548 9.870 2.785 1.00 95.06 200 LEU A C 1
ATOM 1614 O O . LEU A 1 200 ? -9.536 10.476 1.708 1.00 95.06 200 LEU A O 1
ATOM 1618 N N . GLY A 1 201 ? -10.203 8.724 2.931 1.00 96.94 201 GLY A N 1
ATOM 1619 C CA . GLY A 1 201 ? -10.875 8.081 1.815 1.00 96.94 201 GLY A CA 1
ATOM 1620 C C . GLY A 1 201 ? -11.585 6.801 2.208 1.00 96.94 201 GLY A C 1
ATOM 1621 O O . GLY A 1 201 ? -12.038 6.635 3.338 1.00 96.94 201 GLY A O 1
ATOM 1622 N N . ASP A 1 202 ? -11.697 5.903 1.241 1.00 98.00 202 ASP A N 1
ATOM 1623 C CA . ASP A 1 202 ? -12.342 4.615 1.433 1.00 98.00 202 ASP A CA 1
ATOM 1624 C C . ASP A 1 202 ? -11.485 3.732 2.335 1.00 98.00 202 ASP A C 1
ATOM 1626 O O . ASP A 1 202 ? -10.282 3.609 2.116 1.00 98.00 202 ASP A O 1
ATOM 1630 N N . MET A 1 203 ? -12.114 3.096 3.312 1.00 96.81 203 MET A N 1
ATOM 1631 C CA . MET A 1 203 ? -11.471 2.228 4.283 1.00 96.81 203 MET A CA 1
ATOM 1632 C C . MET A 1 203 ? -12.026 0.809 4.174 1.00 96.81 203 MET A C 1
ATOM 1634 O O . MET A 1 203 ? -13.243 0.611 4.216 1.00 96.81 203 MET A O 1
ATOM 1638 N N . TRP A 1 204 ? -11.131 -0.174 4.107 1.00 97.19 204 TRP A N 1
ATOM 1639 C CA . TRP A 1 204 ? -11.453 -1.593 4.243 1.00 97.19 204 TRP A CA 1
ATOM 1640 C C . TRP A 1 204 ? -10.720 -2.183 5.441 1.00 97.19 204 TRP A C 1
ATOM 1642 O O . TRP A 1 204 ? -9.501 -2.052 5.534 1.00 97.19 204 TRP A O 1
ATOM 1652 N N . ILE A 1 205 ? -11.452 -2.848 6.329 1.00 96.31 205 ILE A N 1
ATOM 1653 C CA . ILE A 1 205 ? -10.887 -3.614 7.440 1.00 96.31 205 ILE A CA 1
ATOM 1654 C C . ILE A 1 205 ? -10.553 -5.010 6.923 1.00 96.31 205 ILE A C 1
ATOM 1656 O O . ILE A 1 205 ? -11.394 -5.684 6.317 1.00 96.31 205 ILE A O 1
ATOM 1660 N N . LEU A 1 206 ? -9.314 -5.434 7.146 1.00 96.50 206 LEU A N 1
ATOM 1661 C CA . LEU A 1 206 ? -8.851 -6.757 6.763 1.00 96.50 206 LEU A CA 1
ATOM 1662 C C . LEU A 1 206 ? -9.317 -7.804 7.798 1.00 96.50 206 LEU A C 1
ATOM 1664 O O . LEU A 1 206 ? -9.401 -7.501 8.995 1.00 96.50 206 LEU A O 1
ATOM 1668 N N . PRO A 1 207 ? -9.633 -9.040 7.365 1.00 94.81 207 PRO A N 1
ATOM 1669 C CA . PRO A 1 207 ? -9.850 -10.165 8.273 1.00 94.81 207 PRO A CA 1
ATOM 1670 C C . PRO A 1 207 ? -8.684 -10.353 9.252 1.00 94.81 207 PRO A C 1
ATOM 1672 O O . PRO A 1 207 ? -7.540 -10.038 8.917 1.00 94.81 207 PRO A O 1
ATOM 1675 N N . LEU A 1 208 ? -8.966 -10.891 10.440 1.00 92.12 208 LEU A N 1
ATOM 1676 C CA . LEU A 1 208 ? -7.937 -11.421 11.341 1.00 92.12 208 LEU A CA 1
ATOM 1677 C C . LEU A 1 208 ? -7.310 -12.677 10.746 1.00 92.12 208 LEU A C 1
ATOM 1679 O O . LEU A 1 208 ? -8.090 -13.554 10.316 1.00 92.12 208 LEU A O 1
#

Radius of gyration: 18.97 Å; Cα contacts (8 Å, |Δi|>4): 355; chains: 1; bounding box: 52×51×40 Å

Sequence (208 aa):
MKKFIQYIQHFFSRLFGNTSNNTNHASHTHERTNTNNTDVPAINNYRPAHNAPHSQKFQDAYLDYNNYSAYDVWKLIGGGLHDSYGDHGTIEDVANTCATRISRGLNYSGAKIPKGSIGANRNYDGKTPGDNLYYIIQARKLRRYLRKAWGAPNQTLTHPKQIQMLKDTLHENQYAIIVSNTHAGAVSPTYEDNYVRYYLGDMWILPL

Secondary structure (DSSP, 8-state):
-HHHHHHHHHHHHTT---PPP-------------S---PPPPGGGPPPPTTPPPHHHHHHH---TTT--HHHHHHHH-HHHIIIIIITS-HHHHH--HHHHHHHHHHTTT-PPPTT-TTEEES--SSS-----EEE--HHHHHHHHHHHH-S-SEE--STHHHHHHHHHS-TT--EEEE-SS-EEEE-SS-B-TTTTTS--EEEEPP-

pLDDT: mean 83.5, std 21.08, range [32.38, 98.56]